Protein AF-A0A964LE52-F1 (afdb_monomer_lite)

pLDDT: mean 77.68, std 9.99, range [39.0, 89.06]

Sequence (184 aa):
MTQPHTDPIDPPALAQWLDRFLPLPMFALSIVYLAVEAGVIHRIEEGYVTLIEARVMTWCLVALWPIFAIEALVRLFLTRRQMAFWPRFWILLVVVLFPFVRIGMRAHADSGKIWLPRLGWQEVDRKLRMTMERFFSVPLILFALMVLPILGFEYFWEEQVHQYFWLKLTLDIASSLIWMAFAI

Structure (mmCIF, N/CA/C/O backbone):
data_AF-A0A964LE52-F1
#
_entry.id   AF-A0A964LE52-F1
#
loop_
_atom_site.group_PDB
_atom_site.id
_atom_site.type_symbol
_atom_site.label_atom_id
_atom_site.label_alt_id
_atom_site.label_comp_id
_atom_site.label_asym_id
_atom_site.label_entity_id
_atom_site.label_seq_id
_atom_site.pdbx_PDB_ins_code
_atom_site.Cartn_x
_atom_site.Cartn_y
_atom_site.Cartn_z
_atom_site.occupancy
_atom_site.B_iso_or_equiv
_atom_site.auth_seq_id
_atom_site.auth_comp_id
_atom_site.auth_asym_id
_atom_site.auth_atom_id
_atom_site.pdbx_PDB_model_num
ATOM 1 N N . MET A 1 1 ? -7.600 19.928 40.134 1.00 40.38 1 MET A N 1
ATOM 2 C CA . MET A 1 1 ? -8.330 19.680 38.874 1.00 40.38 1 MET A CA 1
ATOM 3 C C . MET A 1 1 ? -8.290 18.187 38.608 1.00 40.38 1 MET A C 1
ATOM 5 O O . MET A 1 1 ? -7.306 17.680 38.092 1.00 40.38 1 MET A O 1
ATOM 9 N N . THR A 1 2 ? -9.298 17.477 39.096 1.00 39.00 2 THR A N 1
ATOM 10 C CA . THR A 1 2 ? -9.483 16.037 38.905 1.00 39.00 2 THR A CA 1
ATOM 11 C C . THR A 1 2 ? -9.912 15.799 37.461 1.00 39.00 2 THR A C 1
ATOM 13 O O . THR A 1 2 ? -10.941 16.315 37.029 1.00 39.00 2 THR A O 1
ATOM 16 N N . GLN A 1 3 ? -9.095 15.082 36.685 1.00 43.81 3 GLN A N 1
ATOM 17 C CA . GLN A 1 3 ? -9.532 14.610 35.375 1.00 43.81 3 GLN A CA 1
ATOM 18 C C . GLN A 1 3 ? -10.733 13.679 35.580 1.00 43.81 3 GLN A C 1
ATOM 20 O O . GLN A 1 3 ? -10.675 12.827 36.470 1.00 43.81 3 GLN A O 1
ATOM 25 N N . PRO A 1 4 ? -11.832 13.843 34.826 1.00 45.97 4 PRO A N 1
ATOM 26 C CA . PRO A 1 4 ? -12.925 12.894 34.895 1.00 45.97 4 PRO A CA 1
ATOM 27 C C . PRO A 1 4 ? -12.387 11.549 34.406 1.00 45.97 4 PRO A C 1
ATOM 29 O O . PRO A 1 4 ? -11.966 11.428 33.257 1.00 45.97 4 PRO A O 1
ATOM 32 N N . HIS A 1 5 ? -12.376 10.559 35.299 1.00 46.38 5 HIS A N 1
ATOM 33 C CA . HIS A 1 5 ? -12.286 9.152 34.937 1.00 46.38 5 HIS A CA 1
ATOM 34 C C . HIS A 1 5 ? -13.480 8.858 34.026 1.00 46.38 5 HIS A C 1
ATOM 36 O O . HIS A 1 5 ? -14.586 8.584 34.480 1.00 46.38 5 HIS A O 1
ATOM 42 N N . THR A 1 6 ? -13.286 9.011 32.720 1.00 55.09 6 THR A N 1
ATOM 43 C CA . THR A 1 6 ? -14.147 8.364 31.745 1.00 55.09 6 THR A CA 1
ATOM 44 C C . THR A 1 6 ? -13.817 6.889 31.856 1.00 55.09 6 THR A C 1
ATOM 46 O O . THR A 1 6 ? -12.736 6.478 31.428 1.00 55.09 6 THR A O 1
ATOM 49 N N . ASP A 1 7 ? -14.701 6.119 32.485 1.00 48.69 7 ASP A N 1
ATOM 50 C CA . ASP A 1 7 ? -14.640 4.664 32.418 1.00 48.69 7 ASP A CA 1
ATOM 51 C C . ASP A 1 7 ? -14.416 4.258 30.954 1.00 48.69 7 ASP A C 1
ATOM 53 O O . ASP A 1 7 ? -15.060 4.833 30.060 1.00 48.69 7 ASP A O 1
ATOM 57 N N . PRO A 1 8 ? -13.476 3.339 30.667 1.00 55.78 8 PRO A N 1
ATOM 58 C CA . PRO A 1 8 ? -13.314 2.833 29.320 1.00 55.78 8 PRO A CA 1
ATOM 59 C C . PRO A 1 8 ? -14.649 2.201 28.935 1.00 55.78 8 PRO A C 1
ATOM 61 O O . PRO A 1 8 ? -15.052 1.186 29.492 1.00 55.78 8 PRO A O 1
ATOM 64 N N . ILE A 1 9 ? -15.378 2.850 28.026 1.00 61.31 9 ILE A N 1
ATOM 65 C CA . ILE A 1 9 ? -16.566 2.258 27.421 1.00 61.31 9 ILE A CA 1
ATOM 66 C C . ILE A 1 9 ? -16.058 1.002 26.735 1.00 61.31 9 ILE A C 1
ATOM 68 O O . ILE A 1 9 ? -15.338 1.110 25.739 1.00 61.31 9 ILE A O 1
ATOM 72 N N . ASP A 1 10 ? -16.392 -0.158 27.298 1.00 63.59 10 ASP A N 1
ATOM 73 C CA . ASP A 1 10 ? -15.975 -1.429 26.736 1.00 63.59 10 ASP A CA 1
ATOM 74 C C . ASP A 1 10 ? -16.367 -1.449 25.255 1.00 63.59 10 ASP A C 1
ATOM 76 O O . ASP A 1 10 ? -17.544 -1.251 24.913 1.00 63.59 10 ASP A O 1
ATOM 80 N N . PRO A 1 11 ? -15.391 -1.610 24.344 1.00 66.31 11 PRO A N 1
ATOM 81 C CA . PRO A 1 11 ? -15.685 -1.577 22.930 1.00 66.31 11 PRO A CA 1
ATOM 82 C C . PRO A 1 11 ? -16.639 -2.729 22.612 1.00 66.31 11 PRO A C 1
ATOM 84 O O . PRO A 1 11 ? -16.505 -3.809 23.201 1.00 66.31 11 PRO A O 1
ATOM 87 N N . PRO A 1 12 ? -17.598 -2.532 21.687 1.00 74.06 12 PRO A N 1
ATOM 88 C CA . PRO A 1 12 ? -18.587 -3.553 21.373 1.00 74.06 12 PRO A CA 1
ATOM 89 C C . PRO A 1 12 ? -17.878 -4.868 21.041 1.00 74.06 12 PRO A C 1
ATOM 91 O O . PRO A 1 12 ? -16.887 -4.862 20.312 1.00 74.06 12 PRO A O 1
ATOM 94 N N . ALA A 1 13 ? -18.388 -5.994 21.551 1.00 79.62 13 ALA A N 1
ATOM 95 C CA . ALA A 1 13 ? -17.761 -7.312 21.388 1.00 79.62 13 ALA A CA 1
ATOM 96 C C . ALA A 1 13 ? -17.424 -7.637 19.918 1.00 79.62 13 ALA A C 1
ATOM 98 O O . ALA A 1 13 ? -16.416 -8.278 19.625 1.00 79.62 13 ALA A O 1
ATOM 99 N N . LEU A 1 14 ? -18.230 -7.115 18.985 1.00 77.81 14 LEU A N 1
ATOM 100 C CA . LEU A 1 14 ? -17.990 -7.217 17.551 1.00 77.81 14 LEU A CA 1
ATOM 101 C C . LEU A 1 14 ? -16.705 -6.488 17.113 1.00 77.81 14 LEU A C 1
ATOM 103 O O . LEU A 1 14 ? -15.930 -7.073 16.372 1.00 77.81 14 LEU A O 1
ATOM 107 N N . ALA A 1 15 ? -16.408 -5.280 17.610 1.00 78.19 15 ALA A N 1
ATOM 108 C CA . ALA A 1 15 ? -15.160 -4.564 17.295 1.00 78.19 15 ALA A CA 1
ATOM 109 C C . ALA A 1 15 ? -13.918 -5.359 17.716 1.00 78.19 15 ALA A C 1
ATOM 111 O O . ALA A 1 15 ? -12.972 -5.487 16.943 1.00 78.19 15 ALA A O 1
ATOM 112 N N . GLN A 1 16 ? -13.944 -5.932 18.922 1.00 80.06 16 GLN A N 1
ATOM 113 C CA . GLN A 1 16 ? -12.831 -6.730 19.443 1.00 80.06 16 GLN A CA 1
ATOM 114 C C . GLN A 1 16 ? -12.631 -8.022 18.638 1.00 80.06 16 GLN A C 1
ATOM 116 O O . GLN A 1 16 ? -11.500 -8.424 18.365 1.00 80.06 16 GLN A O 1
ATOM 121 N N . TRP A 1 17 ? -13.727 -8.668 18.229 1.00 81.25 17 TRP A N 1
ATOM 122 C CA . TRP A 1 17 ? -13.675 -9.856 17.380 1.00 81.25 17 TRP A CA 1
ATOM 123 C C . TRP A 1 17 ? -13.111 -9.539 15.989 1.00 81.25 17 TRP A C 1
ATOM 125 O O . TRP A 1 17 ? -12.218 -10.246 15.517 1.00 81.25 17 TRP A O 1
ATOM 135 N N . LEU A 1 18 ? -13.568 -8.443 15.370 1.00 81.94 18 LEU A N 1
ATOM 136 C CA . LEU A 1 18 ? -13.051 -7.972 14.084 1.00 81.94 18 LEU A CA 1
ATOM 137 C C . LEU A 1 18 ? -11.544 -7.689 14.174 1.00 81.94 18 LEU A C 1
ATOM 139 O O . LEU A 1 18 ? -10.783 -8.196 13.356 1.00 81.94 18 LEU A O 1
ATOM 143 N N . ASP A 1 19 ? -11.088 -6.974 15.205 1.00 81.44 19 ASP A N 1
ATOM 144 C CA . ASP A 1 19 ? -9.664 -6.670 15.408 1.00 81.44 19 ASP A CA 1
ATOM 145 C C . ASP A 1 19 ? -8.803 -7.930 15.635 1.00 81.44 19 ASP A C 1
ATOM 147 O O . ASP A 1 19 ? -7.601 -7.940 15.368 1.00 81.44 19 ASP A O 1
ATOM 151 N N . ARG A 1 20 ? -9.385 -9.044 16.079 1.00 80.88 20 ARG A N 1
ATOM 152 C CA . ARG A 1 20 ? -8.639 -10.300 16.213 1.00 80.88 20 ARG A CA 1
ATOM 153 C C . ARG A 1 20 ? -8.496 -11.051 14.888 1.00 80.88 20 ARG A C 1
ATOM 155 O O . ARG A 1 20 ? -7.444 -11.639 14.649 1.00 80.88 20 ARG A O 1
ATOM 162 N N . PHE A 1 21 ? -9.537 -11.055 14.055 1.00 81.88 21 PHE A N 1
ATOM 163 C CA . PHE A 1 21 ? -9.615 -11.928 12.878 1.00 81.88 21 PHE A CA 1
ATOM 164 C C . PHE A 1 21 ? -9.330 -11.235 11.544 1.00 81.88 21 PHE A C 1
ATOM 166 O O . PHE A 1 21 ? -8.758 -11.867 10.664 1.00 81.88 21 PHE A O 1
ATOM 173 N N . LEU A 1 22 ? -9.701 -9.965 11.373 1.00 81.44 22 LEU A N 1
ATOM 174 C CA . LEU A 1 22 ? -9.587 -9.252 10.095 1.00 81.44 22 LEU A CA 1
ATOM 175 C C . LEU A 1 22 ? -8.201 -8.729 9.698 1.00 81.44 22 LEU A C 1
ATOM 177 O O . LEU A 1 22 ? -7.979 -8.634 8.491 1.00 81.44 22 LEU A O 1
ATOM 181 N N . PRO A 1 23 ? -7.257 -8.387 10.599 1.00 81.75 23 PRO A N 1
ATOM 182 C CA . PRO A 1 23 ? -6.032 -7.706 10.172 1.00 81.75 23 PRO A CA 1
ATOM 183 C C . PRO A 1 23 ? -5.189 -8.525 9.195 1.00 81.75 23 PRO A C 1
ATOM 185 O O . PRO A 1 23 ? -4.770 -8.017 8.162 1.00 81.75 23 PRO A O 1
ATOM 188 N N . LEU A 1 24 ? -4.996 -9.811 9.493 1.00 83.12 24 LEU A N 1
ATOM 189 C CA . LEU A 1 24 ? -4.207 -10.722 8.668 1.00 83.12 24 LEU A CA 1
ATOM 190 C C . LEU A 1 24 ? -4.838 -10.983 7.282 1.00 83.12 24 LEU A C 1
ATOM 192 O O . LEU A 1 24 ? -4.137 -10.792 6.287 1.00 83.12 24 LEU A O 1
ATOM 196 N N . PRO A 1 25 ? -6.121 -11.392 7.162 1.00 86.19 25 PRO A N 1
ATOM 197 C CA . PRO A 1 25 ? -6.732 -11.615 5.855 1.00 86.19 25 PRO A CA 1
ATOM 198 C C . PRO A 1 25 ? -6.855 -10.318 5.060 1.00 86.19 25 PRO A C 1
ATOM 200 O O . PRO A 1 25 ? -6.592 -10.337 3.865 1.00 86.19 25 PRO A O 1
ATOM 203 N N . MET A 1 26 ? -7.177 -9.185 5.693 1.00 83.75 26 MET A N 1
ATOM 204 C CA . MET A 1 26 ? -7.237 -7.901 4.987 1.00 83.75 26 MET A CA 1
ATOM 205 C C . MET A 1 26 ? -5.862 -7.468 4.485 1.00 83.75 26 MET A C 1
ATOM 207 O O . MET A 1 26 ? -5.756 -6.997 3.360 1.00 83.75 26 MET A O 1
ATOM 211 N N . PHE A 1 27 ? -4.802 -7.687 5.264 1.00 84.38 27 PHE A N 1
ATOM 212 C CA . PHE A 1 27 ? -3.435 -7.445 4.813 1.00 84.38 27 PHE A CA 1
ATOM 213 C C . PHE A 1 27 ? -3.064 -8.322 3.610 1.00 84.38 27 PHE A C 1
ATOM 215 O O . PHE A 1 27 ? -2.558 -7.813 2.612 1.00 84.38 27 PHE A O 1
ATOM 222 N N . ALA A 1 28 ? -3.365 -9.623 3.670 1.00 86.75 28 ALA A N 1
ATOM 223 C CA . ALA A 1 28 ? -3.128 -10.536 2.555 1.00 86.75 28 ALA A CA 1
ATOM 224 C C . ALA A 1 28 ? -3.930 -10.129 1.307 1.00 86.75 28 ALA A C 1
ATOM 226 O O . ALA A 1 28 ? -3.377 -10.096 0.212 1.00 86.75 28 ALA A O 1
ATOM 227 N N . LEU A 1 29 ? -5.201 -9.749 1.472 1.00 87.94 29 LEU A N 1
ATOM 228 C CA . LEU A 1 29 ? -6.040 -9.238 0.387 1.00 87.94 29 LEU A CA 1
ATOM 229 C C . LEU A 1 29 ? -5.476 -7.945 -0.206 1.00 87.94 29 LEU A C 1
ATOM 231 O O . LEU A 1 29 ? -5.471 -7.805 -1.424 1.00 87.94 29 LEU A O 1
ATOM 235 N N . SER A 1 30 ? -4.966 -7.022 0.614 1.00 86.31 30 SER A N 1
ATOM 236 C CA . SER A 1 30 ? -4.313 -5.800 0.130 1.00 86.31 30 SER A CA 1
ATOM 237 C C . SER A 1 30 ? -3.036 -6.101 -0.661 1.00 86.31 30 SER A C 1
ATOM 239 O O . SER A 1 30 ? -2.811 -5.461 -1.682 1.00 86.31 30 SER A O 1
ATOM 241 N N . ILE A 1 31 ? -2.231 -7.089 -0.247 1.00 86.31 31 ILE A N 1
ATOM 242 C CA . ILE A 1 31 ? -1.055 -7.543 -1.015 1.00 86.31 31 ILE A CA 1
ATOM 243 C C . ILE A 1 31 ? -1.474 -8.173 -2.342 1.00 86.31 31 ILE A C 1
ATOM 245 O O . ILE A 1 31 ? -0.884 -7.874 -3.374 1.00 86.31 31 ILE A O 1
ATOM 249 N N . VAL A 1 32 ? -2.493 -9.034 -2.333 1.00 88.56 32 VAL A N 1
ATOM 250 C CA . VAL A 1 32 ? -3.011 -9.654 -3.560 1.00 88.56 32 VAL A CA 1
ATOM 251 C C . VAL A 1 32 ? -3.542 -8.582 -4.508 1.00 88.56 32 VAL A C 1
ATOM 253 O O . VAL A 1 32 ? -3.230 -8.611 -5.693 1.00 88.56 32 VAL A O 1
ATOM 256 N N . TYR A 1 33 ? -4.285 -7.606 -3.988 1.00 87.06 33 TYR A N 1
ATOM 257 C CA . TYR A 1 33 ? -4.785 -6.474 -4.761 1.00 87.06 33 TYR A CA 1
ATOM 258 C C . TYR A 1 33 ? -3.624 -5.644 -5.353 1.00 87.06 33 TYR A C 1
ATOM 260 O O . TYR A 1 33 ? -3.643 -5.375 -6.550 1.00 87.06 33 TYR A O 1
ATOM 268 N N . LEU A 1 34 ? -2.561 -5.357 -4.577 1.00 87.31 34 LEU A N 1
ATOM 269 C CA . LEU A 1 34 ? -1.331 -4.697 -5.067 1.00 87.31 34 LEU A CA 1
ATOM 270 C C . LEU A 1 34 ? -0.672 -5.486 -6.195 1.00 87.31 34 LEU A C 1
ATOM 272 O O . LEU A 1 34 ? -0.306 -4.915 -7.214 1.00 87.31 34 LEU A O 1
ATOM 276 N N . ALA A 1 35 ? -0.506 -6.794 -6.007 1.00 87.25 35 ALA A N 1
ATOM 277 C CA . ALA A 1 35 ? 0.170 -7.654 -6.967 1.00 87.25 35 ALA A CA 1
ATOM 278 C C . ALA A 1 35 ? -0.607 -7.754 -8.286 1.00 87.25 35 ALA A C 1
ATOM 280 O O . ALA A 1 35 ? -0.007 -7.729 -9.358 1.00 87.25 35 ALA A O 1
ATOM 281 N N . VAL A 1 36 ? -1.940 -7.835 -8.214 1.00 86.56 36 VAL A N 1
ATOM 282 C CA . VAL A 1 36 ? -2.797 -7.831 -9.405 1.00 86.56 36 VAL A CA 1
ATOM 283 C C . VAL A 1 36 ? -2.734 -6.473 -10.102 1.00 86.56 36 VAL A C 1
ATOM 285 O O . VAL A 1 36 ? -2.568 -6.442 -11.316 1.00 86.56 36 VAL A O 1
ATOM 288 N N . GLU A 1 37 ? -2.811 -5.363 -9.365 1.00 86.56 37 GLU A N 1
ATOM 289 C CA . GLU A 1 37 ? -2.730 -4.018 -9.950 1.00 86.56 37 GLU A CA 1
ATOM 290 C C . GLU A 1 37 ? -1.365 -3.765 -10.610 1.00 86.56 37 GLU A C 1
ATOM 292 O O . GLU A 1 37 ? -1.308 -3.350 -11.767 1.00 86.56 37 GLU A O 1
ATOM 297 N N . ALA A 1 38 ? -0.266 -4.118 -9.939 1.00 86.06 38 ALA A N 1
ATOM 298 C CA . ALA A 1 38 ? 1.081 -4.045 -10.502 1.00 86.06 38 ALA A CA 1
ATOM 299 C C . ALA A 1 38 ? 1.233 -4.932 -11.749 1.00 86.06 38 ALA A C 1
ATOM 301 O O . ALA A 1 38 ? 1.797 -4.501 -12.752 1.00 86.06 38 ALA A O 1
ATOM 302 N N . GLY A 1 39 ? 0.683 -6.151 -11.714 1.00 85.00 39 GLY A N 1
ATOM 303 C CA . GLY A 1 39 ? 0.673 -7.058 -12.859 1.00 85.00 39 GLY A CA 1
ATOM 304 C C . GLY A 1 39 ? -0.091 -6.491 -14.055 1.00 85.00 39 GLY A C 1
ATOM 305 O O . GLY A 1 39 ? 0.373 -6.619 -15.184 1.00 85.00 39 GLY A O 1
ATOM 306 N N . VAL A 1 40 ? -1.222 -5.818 -13.818 1.00 85.12 40 VAL A N 1
ATOM 307 C CA . VAL A 1 40 ? -1.983 -5.120 -14.865 1.00 85.12 40 VAL A CA 1
ATOM 308 C C . VAL A 1 40 ? -1.160 -3.985 -15.467 1.00 85.12 40 VAL A C 1
ATOM 310 O O . VAL A 1 40 ? -1.053 -3.916 -16.688 1.00 85.12 40 VAL A O 1
ATOM 313 N N . ILE A 1 41 ? -0.557 -3.127 -14.636 1.00 84.62 41 ILE A N 1
ATOM 314 C CA . ILE A 1 41 ? 0.253 -1.987 -15.100 1.00 84.62 41 ILE A CA 1
ATOM 315 C C . ILE A 1 41 ? 1.415 -2.475 -15.970 1.00 84.62 41 ILE A C 1
ATOM 317 O O . ILE A 1 41 ? 1.570 -2.018 -17.100 1.00 84.62 41 ILE A O 1
ATOM 321 N N . HIS A 1 42 ? 2.173 -3.455 -15.479 1.00 83.69 42 HIS A N 1
ATOM 322 C CA . HIS A 1 42 ? 3.319 -4.007 -16.196 1.00 83.69 42 HIS A CA 1
ATOM 323 C C . HIS A 1 42 ? 2.917 -4.651 -17.532 1.00 83.69 42 HIS A C 1
ATOM 325 O O . HIS A 1 42 ? 3.555 -4.439 -18.558 1.00 83.69 42 HIS A O 1
ATOM 331 N N . ARG A 1 43 ? 1.803 -5.393 -17.553 1.00 81.62 43 ARG A N 1
ATOM 332 C CA . ARG A 1 43 ? 1.302 -6.042 -18.774 1.00 81.62 43 ARG A CA 1
ATOM 333 C C . ARG A 1 43 ? 0.774 -5.045 -19.805 1.00 81.62 43 ARG A C 1
ATOM 335 O O . ARG A 1 43 ? 0.918 -5.291 -21.000 1.00 81.62 43 ARG A O 1
ATOM 342 N N . ILE A 1 44 ? 0.168 -3.938 -19.369 1.00 81.31 44 ILE A N 1
ATOM 343 C CA . ILE A 1 44 ? -0.253 -2.851 -20.266 1.00 81.31 44 ILE A CA 1
ATOM 344 C C . ILE A 1 44 ? 0.966 -2.239 -20.968 1.00 81.31 44 ILE A C 1
ATOM 346 O O . ILE A 1 44 ? 0.888 -1.950 -22.160 1.00 81.31 44 ILE A O 1
ATOM 350 N N . GLU A 1 45 ? 2.082 -2.082 -20.254 1.00 79.69 45 GLU A N 1
ATOM 351 C CA . GLU A 1 45 ? 3.328 -1.527 -20.792 1.00 79.69 45 GLU A CA 1
ATOM 352 C C . GLU A 1 45 ? 3.983 -2.448 -21.835 1.00 79.69 45 GLU A C 1
ATOM 354 O O . GLU A 1 45 ? 4.436 -1.977 -22.876 1.00 79.69 45 GLU A O 1
ATOM 359 N N . GLU A 1 46 ? 3.953 -3.768 -21.623 1.00 78.44 46 GLU A N 1
ATOM 360 C CA . GLU A 1 46 ? 4.493 -4.747 -22.579 1.00 78.44 46 GLU A CA 1
ATOM 361 C C . GLU A 1 46 ? 3.629 -4.924 -23.846 1.00 78.44 46 GLU A C 1
ATOM 363 O O . GLU A 1 46 ? 4.084 -5.513 -24.826 1.00 78.44 46 GLU A O 1
ATOM 368 N N . GLY A 1 47 ? 2.386 -4.429 -23.868 1.00 72.81 47 GLY A N 1
ATOM 369 C CA . GLY A 1 47 ? 1.524 -4.385 -25.061 1.00 72.81 47 GLY A CA 1
ATOM 370 C C . GLY A 1 47 ? 0.961 -5.731 -25.553 1.00 72.81 47 GLY A C 1
ATOM 371 O O . GLY A 1 47 ? 0.059 -5.745 -26.393 1.00 72.81 47 GLY A O 1
ATOM 372 N N . TYR A 1 48 ? 1.419 -6.865 -25.014 1.00 67.00 48 TYR A N 1
ATOM 373 C CA . TYR A 1 48 ? 0.940 -8.213 -25.349 1.00 67.00 48 TYR A CA 1
ATOM 374 C C . TYR A 1 48 ? 0.008 -8.761 -24.264 1.00 67.00 48 TYR A C 1
ATOM 376 O O . TYR A 1 48 ? 0.350 -9.692 -23.536 1.00 67.00 48 TYR A O 1
ATOM 384 N N . VAL A 1 49 ? -1.194 -8.191 -24.148 1.00 73.00 49 VAL A N 1
ATOM 385 C CA . VAL A 1 49 ? -2.204 -8.688 -23.201 1.00 73.00 49 VAL A CA 1
ATOM 386 C C . VAL A 1 49 ? -3.282 -9.455 -23.946 1.00 73.00 49 VAL A C 1
ATOM 388 O O . VAL A 1 49 ? -3.972 -8.913 -24.812 1.00 73.00 49 VAL A O 1
ATOM 391 N N . THR A 1 50 ? -3.471 -10.726 -23.595 1.00 81.31 50 THR A N 1
ATOM 392 C CA . THR A 1 50 ? -4.618 -11.470 -24.115 1.00 81.31 50 THR A CA 1
ATOM 393 C C . THR A 1 50 ? -5.915 -10.927 -23.504 1.00 81.31 50 THR A C 1
ATOM 395 O O . THR A 1 50 ? -5.987 -10.606 -22.317 1.00 81.31 50 THR A O 1
ATOM 398 N N . LEU A 1 51 ? -6.991 -10.863 -24.297 1.00 79.56 51 LEU A N 1
ATOM 399 C CA . LEU A 1 51 ? -8.322 -10.432 -23.831 1.00 79.56 51 LEU A CA 1
ATOM 400 C C . LEU A 1 51 ? -8.806 -11.207 -22.591 1.00 79.56 51 LEU A C 1
ATOM 402 O O . LEU A 1 51 ? -9.561 -10.676 -21.778 1.00 79.56 51 LEU A O 1
ATOM 406 N N . ILE A 1 52 ? -8.375 -12.464 -22.452 1.00 83.44 52 ILE A N 1
ATOM 407 C CA . ILE A 1 52 ? -8.726 -13.337 -21.331 1.00 83.44 52 ILE A CA 1
ATOM 408 C C . ILE A 1 52 ? -7.963 -12.921 -20.068 1.00 83.44 52 ILE A C 1
ATOM 410 O O . ILE A 1 52 ? -8.602 -12.737 -19.035 1.00 83.44 52 ILE A O 1
ATOM 414 N N . GLU A 1 53 ? -6.643 -12.715 -20.141 1.00 82.56 53 GLU A N 1
ATOM 415 C CA . GLU A 1 53 ? -5.837 -12.244 -19.002 1.00 82.56 53 GLU A CA 1
ATOM 416 C C . GLU A 1 53 ? -6.347 -10.895 -18.479 1.00 82.56 53 GLU A C 1
ATOM 418 O O . GLU A 1 53 ? -6.624 -10.769 -17.286 1.00 82.56 53 GLU A O 1
ATOM 423 N N . ALA A 1 54 ? -6.576 -9.922 -19.372 1.00 82.12 54 ALA A N 1
ATOM 424 C CA . ALA A 1 54 ? -7.100 -8.606 -19.000 1.00 82.12 54 ALA A CA 1
ATOM 425 C C . ALA A 1 54 ? -8.457 -8.706 -18.290 1.00 82.12 54 ALA A C 1
ATOM 427 O O . ALA A 1 54 ? -8.704 -8.044 -17.279 1.00 82.12 54 ALA A O 1
ATOM 428 N N . ARG A 1 55 ? -9.349 -9.565 -18.801 1.00 86.31 55 ARG A N 1
ATOM 429 C CA . ARG A 1 55 ? -10.673 -9.787 -18.217 1.00 86.31 55 ARG A CA 1
ATOM 430 C C . ARG A 1 55 ? -10.565 -10.449 -16.843 1.00 86.31 55 ARG A C 1
ATOM 432 O O . ARG A 1 55 ? -11.236 -9.990 -15.926 1.00 86.31 55 ARG A O 1
ATOM 439 N N . VAL A 1 56 ? -9.720 -11.467 -16.674 1.00 87.56 56 VAL A N 1
ATOM 440 C CA . VAL A 1 56 ? -9.502 -12.132 -15.375 1.00 87.56 56 VAL A CA 1
ATOM 441 C C . VAL A 1 56 ? -8.958 -11.148 -14.340 1.00 87.56 56 VAL A C 1
ATOM 443 O O . VAL A 1 56 ? -9.533 -11.038 -13.261 1.00 87.56 56 VAL A O 1
ATOM 446 N N . MET A 1 57 ? -7.914 -10.385 -14.674 1.00 84.81 57 MET A N 1
ATOM 447 C CA . MET A 1 57 ? -7.321 -9.406 -13.755 1.00 84.81 57 MET A CA 1
ATOM 448 C C . MET A 1 57 ? -8.324 -8.317 -13.359 1.00 84.81 57 MET A C 1
ATOM 450 O O . MET A 1 57 ? -8.462 -7.994 -12.179 1.00 84.81 57 MET A O 1
ATOM 454 N N . THR A 1 58 ? -9.088 -7.810 -14.330 1.00 85.69 58 THR A N 1
ATOM 455 C CA . THR A 1 58 ? -10.123 -6.799 -14.082 1.00 85.69 58 THR A CA 1
ATOM 456 C C . THR A 1 58 ? -11.227 -7.349 -13.180 1.00 85.69 58 THR A C 1
ATOM 458 O O . THR A 1 58 ? -11.619 -6.690 -12.220 1.00 85.69 58 THR A O 1
ATOM 461 N N . TRP A 1 59 ? -11.706 -8.573 -13.425 1.00 89.06 59 TRP A N 1
ATOM 462 C CA . TRP A 1 59 ? -12.699 -9.209 -12.556 1.00 89.06 59 TRP A CA 1
ATOM 463 C C . TRP A 1 59 ? -12.162 -9.477 -11.153 1.00 89.06 59 TRP A C 1
ATOM 465 O O . TRP A 1 59 ? -12.908 -9.290 -10.197 1.00 89.06 59 TRP A O 1
ATOM 475 N N . CYS A 1 60 ? -10.891 -9.855 -11.002 1.00 87.69 60 CYS A N 1
ATOM 476 C CA . CYS A 1 60 ? -10.261 -9.983 -9.689 1.00 87.69 60 CYS A CA 1
ATOM 477 C C . CYS A 1 60 ? -10.271 -8.651 -8.928 1.00 87.69 60 CYS A C 1
ATOM 479 O O . CYS A 1 60 ? -10.689 -8.624 -7.771 1.00 87.69 60 CYS A O 1
ATOM 481 N N . LEU A 1 61 ? -9.884 -7.544 -9.570 1.00 85.50 61 LEU A N 1
ATOM 482 C CA . LEU A 1 61 ? -9.906 -6.212 -8.953 1.00 85.50 61 LEU A CA 1
ATOM 483 C C . LEU A 1 61 ? -11.333 -5.793 -8.570 1.00 85.50 61 LEU A C 1
ATOM 485 O O . LEU A 1 61 ? -11.582 -5.405 -7.429 1.00 85.50 61 LEU A O 1
ATOM 489 N N . VAL A 1 62 ? -12.289 -5.949 -9.492 1.00 88.38 62 VAL A N 1
ATOM 490 C CA . VAL A 1 62 ? -13.704 -5.609 -9.266 1.00 88.38 62 VAL A CA 1
ATOM 491 C C . VAL A 1 62 ? -14.330 -6.479 -8.174 1.00 88.38 62 VAL A C 1
ATOM 493 O O . VAL A 1 62 ? -15.137 -5.976 -7.399 1.00 88.38 62 VAL A O 1
ATOM 496 N N . ALA A 1 63 ? -13.962 -7.759 -8.071 1.00 88.62 63 ALA A N 1
ATOM 497 C CA . ALA A 1 63 ? -14.469 -8.665 -7.039 1.00 88.62 63 ALA A CA 1
ATOM 498 C C . ALA A 1 63 ? -13.870 -8.386 -5.651 1.00 88.62 63 ALA A C 1
ATOM 500 O O . ALA A 1 63 ? -14.556 -8.555 -4.643 1.00 88.62 63 ALA A O 1
ATOM 501 N N . LEU A 1 64 ? -12.613 -7.938 -5.582 1.00 85.94 64 LEU A N 1
ATOM 502 C CA . LEU A 1 64 ? -11.963 -7.535 -4.331 1.00 85.94 64 LEU A CA 1
ATOM 503 C C . LEU A 1 64 ? -12.501 -6.197 -3.807 1.00 85.94 64 LEU A C 1
ATOM 505 O O . LEU A 1 64 ? -12.602 -5.995 -2.598 1.00 85.94 64 LEU A O 1
ATOM 509 N N . TRP A 1 65 ? -12.898 -5.298 -4.705 1.00 87.69 65 TRP A N 1
ATOM 510 C CA . TRP A 1 65 ? -13.392 -3.967 -4.363 1.00 87.69 65 TRP A CA 1
ATOM 511 C C . TRP A 1 65 ? -14.559 -3.927 -3.348 1.00 87.69 65 TRP A C 1
ATOM 513 O O . TRP A 1 65 ? -14.438 -3.215 -2.344 1.00 87.69 65 TRP A O 1
ATOM 523 N N . PRO A 1 66 ? -15.660 -4.701 -3.494 1.00 88.62 66 PRO A N 1
ATOM 524 C CA . PRO A 1 66 ? -16.749 -4.699 -2.518 1.00 88.62 66 PRO A CA 1
ATOM 525 C C . PRO A 1 66 ? -16.314 -5.201 -1.139 1.00 88.62 66 PRO A C 1
ATOM 527 O O . PRO A 1 66 ? -16.886 -4.770 -0.142 1.00 88.62 66 PRO A O 1
ATOM 530 N N . ILE A 1 67 ? -15.291 -6.058 -1.047 1.00 87.75 67 ILE A N 1
ATOM 531 C CA . ILE A 1 67 ? -14.779 -6.554 0.238 1.00 87.75 67 ILE A CA 1
ATOM 532 C C . ILE A 1 67 ? -14.207 -5.387 1.055 1.00 87.75 67 ILE A C 1
ATOM 534 O O . ILE A 1 67 ? -14.557 -5.214 2.224 1.00 87.75 67 ILE A O 1
ATOM 538 N N . PHE A 1 68 ? -13.398 -4.532 0.422 1.00 86.25 68 PHE A N 1
ATOM 539 C CA . PHE A 1 68 ? -12.857 -3.331 1.063 1.00 86.25 68 PHE A CA 1
ATOM 540 C C . PHE A 1 68 ? -13.938 -2.284 1.356 1.00 86.25 68 PHE A C 1
ATOM 542 O O . PHE A 1 68 ? -13.898 -1.638 2.405 1.00 86.25 68 PHE A O 1
ATOM 549 N N . ALA A 1 69 ? -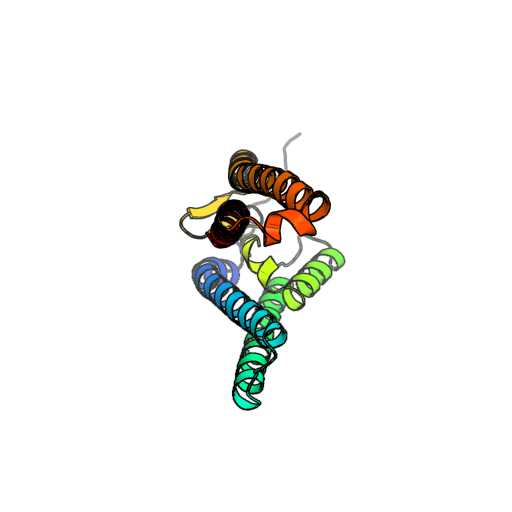14.932 -2.142 0.473 1.00 86.81 69 ALA A N 1
ATOM 550 C CA . ALA A 1 69 ? -16.044 -1.217 0.678 1.00 86.81 69 ALA A CA 1
ATOM 551 C C . ALA A 1 69 ? -16.931 -1.616 1.870 1.00 86.81 69 ALA A C 1
ATOM 553 O O . ALA A 1 69 ? -17.280 -0.762 2.688 1.00 86.81 69 ALA A O 1
ATOM 554 N N . ILE A 1 70 ? -17.257 -2.906 2.007 1.00 87.56 70 ILE A N 1
ATOM 555 C CA . ILE A 1 70 ? -18.032 -3.432 3.139 1.00 87.56 70 ILE A CA 1
ATOM 556 C C . ILE A 1 70 ? -17.269 -3.208 4.444 1.00 87.56 70 ILE A C 1
ATOM 558 O O . ILE A 1 70 ? -17.846 -2.693 5.397 1.00 87.56 70 ILE A O 1
ATOM 562 N N . GLU A 1 71 ? -15.973 -3.518 4.486 1.00 84.62 71 GLU A N 1
ATOM 563 C CA . GLU A 1 71 ? -15.133 -3.286 5.666 1.00 84.62 71 GLU A CA 1
ATOM 564 C C . GLU A 1 71 ? -15.096 -1.799 6.060 1.00 84.62 71 GLU A C 1
ATOM 566 O O . GLU A 1 71 ? -15.274 -1.444 7.228 1.00 84.62 71 GLU A O 1
ATOM 571 N N . ALA A 1 72 ? -14.920 -0.900 5.087 1.00 82.69 72 ALA A N 1
ATOM 572 C CA . ALA A 1 72 ? -14.930 0.539 5.333 1.00 82.69 72 ALA A CA 1
ATOM 573 C C . ALA A 1 72 ? -16.291 1.021 5.871 1.00 82.69 72 ALA A C 1
ATOM 575 O O . ALA A 1 72 ? -16.349 1.875 6.762 1.00 82.69 72 ALA A O 1
ATOM 576 N N . LEU A 1 73 ? -17.386 0.439 5.379 1.00 85.06 73 LEU A N 1
ATOM 577 C CA . LEU A 1 73 ? -18.738 0.730 5.837 1.00 85.06 73 LEU A CA 1
ATOM 578 C C . LEU A 1 73 ? -18.985 0.207 7.263 1.00 85.06 73 LEU A C 1
ATOM 580 O O . LEU A 1 73 ? -19.487 0.944 8.112 1.00 85.06 73 LEU A O 1
ATOM 584 N N . VAL A 1 74 ? -18.570 -1.028 7.560 1.00 82.62 74 VAL A N 1
ATOM 585 C CA . VAL A 1 74 ? -18.585 -1.620 8.909 1.00 82.62 74 VAL A CA 1
ATOM 586 C C . VAL A 1 74 ? -17.829 -0.711 9.879 1.00 82.62 74 VAL A C 1
ATOM 588 O O . VAL A 1 74 ? -18.339 -0.373 10.949 1.00 82.62 74 VAL A O 1
ATOM 591 N N . ARG A 1 75 ? -16.668 -0.197 9.469 1.00 78.06 75 ARG A N 1
ATOM 592 C CA . ARG A 1 75 ? -15.864 0.745 10.256 1.00 78.06 75 ARG A CA 1
ATOM 593 C C . ARG A 1 75 ? -16.589 2.064 10.529 1.00 78.06 75 ARG A C 1
ATOM 595 O O . ARG A 1 75 ? -16.502 2.581 11.647 1.00 78.06 75 ARG A O 1
ATOM 602 N N . LEU A 1 76 ? -17.339 2.589 9.556 1.00 77.81 76 LEU A N 1
ATOM 603 C CA . LEU A 1 76 ? -18.180 3.777 9.733 1.00 77.81 76 LEU A CA 1
ATOM 604 C C . LEU A 1 76 ? -19.304 3.533 10.754 1.00 77.81 76 LEU A C 1
ATOM 606 O O . LEU A 1 76 ? -19.573 4.405 11.583 1.00 77.81 76 LEU A O 1
ATOM 610 N N . PHE A 1 77 ? -19.928 2.352 10.724 1.00 78.62 77 PHE A N 1
ATOM 611 C CA . PHE A 1 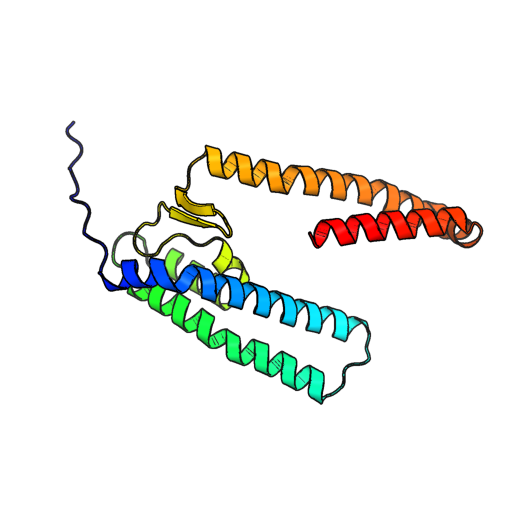77 ? -21.014 1.992 11.639 1.00 78.62 77 PHE A CA 1
ATOM 612 C C . PHE A 1 77 ? -20.535 1.710 13.068 1.00 78.62 77 PHE A C 1
ATOM 614 O O . PHE A 1 77 ? -21.185 2.142 14.025 1.00 78.62 77 PHE A O 1
ATOM 621 N N . LEU A 1 78 ? -19.403 1.018 13.228 1.00 72.81 78 LEU A N 1
ATOM 622 C CA . LEU A 1 78 ? -18.879 0.628 14.540 1.00 72.81 78 LEU A CA 1
ATOM 623 C C . LEU A 1 78 ? -18.169 1.755 15.283 1.00 72.81 78 LEU A C 1
ATOM 625 O O . LEU A 1 78 ? -18.195 1.781 16.513 1.00 72.81 78 LEU A O 1
ATOM 629 N N . THR A 1 79 ? -17.568 2.706 14.566 1.00 66.12 79 THR A N 1
ATOM 630 C CA . THR A 1 79 ? -16.891 3.855 15.181 1.00 66.12 79 THR A CA 1
ATOM 631 C C . THR A 1 79 ? -17.933 4.870 15.663 1.00 66.12 79 THR A C 1
ATOM 633 O O . THR A 1 79 ? -18.082 5.970 15.125 1.00 66.12 79 THR A O 1
ATOM 636 N N . ARG A 1 80 ? -18.730 4.512 16.674 1.00 59.53 80 ARG A N 1
ATOM 637 C CA . ARG A 1 80 ? -19.788 5.379 17.200 1.00 59.53 80 ARG A CA 1
ATOM 638 C C . ARG A 1 80 ? -19.204 6.381 18.209 1.00 59.53 80 ARG A C 1
ATOM 640 O O . ARG A 1 80 ? -18.517 6.022 19.151 1.00 59.53 80 ARG A O 1
ATOM 647 N N . ARG A 1 81 ? -19.547 7.659 17.996 1.00 53.16 81 ARG A N 1
ATOM 648 C CA . ARG A 1 81 ? -19.500 8.814 18.928 1.00 53.16 81 ARG A CA 1
ATOM 649 C C . ARG A 1 81 ? -18.242 9.664 19.194 1.00 53.16 81 ARG A C 1
ATOM 651 O O . ARG A 1 81 ? -18.466 10.792 19.608 1.00 53.16 81 ARG A O 1
ATOM 658 N N . GLN A 1 82 ? -16.995 9.276 18.911 1.00 53.59 82 GLN A N 1
ATOM 659 C CA . GLN A 1 82 ? -15.850 10.148 19.294 1.00 53.59 82 GLN A CA 1
ATOM 660 C C . GLN A 1 82 ? -15.320 11.15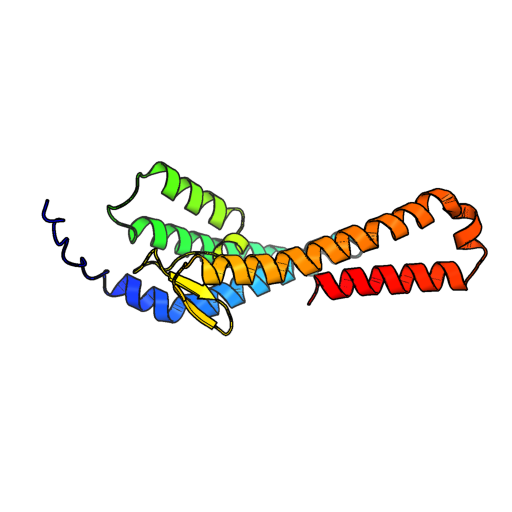9 18.244 1.00 53.59 82 GLN A C 1
ATOM 662 O O . GLN A 1 82 ? -14.525 12.021 18.596 1.00 53.59 82 GLN A O 1
ATOM 667 N N . MET A 1 83 ? -15.743 11.117 16.972 1.00 58.03 83 MET A N 1
ATOM 668 C CA . MET A 1 83 ? -15.259 12.037 15.916 1.00 58.03 83 MET A CA 1
ATOM 669 C C . MET A 1 83 ? -16.410 12.554 15.043 1.00 58.03 83 MET A C 1
ATOM 671 O O . MET A 1 83 ? -17.421 11.869 14.883 1.00 58.03 83 MET A O 1
ATOM 675 N N . ALA A 1 84 ? -16.247 13.742 14.452 1.00 72.50 84 ALA A N 1
ATOM 676 C CA . ALA A 1 84 ? -17.203 14.313 13.503 1.00 72.50 84 ALA A CA 1
ATOM 677 C C . ALA A 1 84 ? -17.422 13.396 12.280 1.00 72.50 84 ALA A C 1
ATOM 679 O O . ALA A 1 84 ? -16.555 12.604 11.911 1.00 72.50 84 ALA A O 1
ATOM 680 N N . PHE A 1 85 ? -18.585 13.505 11.634 1.00 76.50 85 PHE A N 1
ATOM 681 C CA . PHE A 1 85 ? -18.956 12.668 10.484 1.00 76.50 85 PHE A CA 1
ATO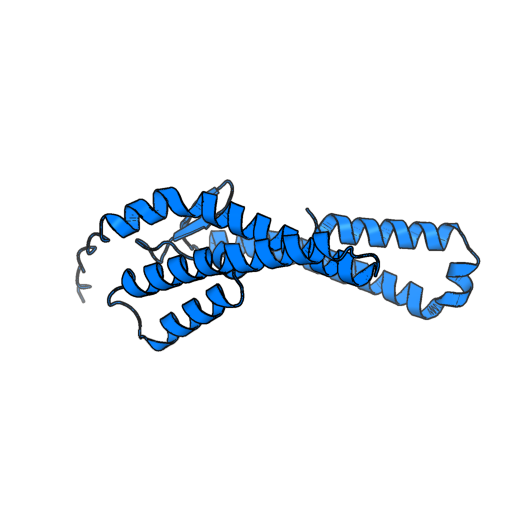M 682 C C . PHE A 1 85 ? -18.020 12.850 9.273 1.00 76.50 85 PHE A C 1
ATOM 684 O O . PHE A 1 85 ? -17.600 11.872 8.662 1.00 76.50 85 PHE A O 1
ATOM 691 N N . TRP A 1 86 ? -17.637 14.092 8.970 1.00 80.56 86 TRP A N 1
ATOM 692 C CA . TRP A 1 86 ? -16.811 14.450 7.810 1.00 80.56 86 TRP A CA 1
ATOM 693 C C . TRP A 1 86 ? -15.464 13.709 7.704 1.00 80.56 86 TRP A C 1
ATOM 695 O O . TRP A 1 86 ? -15.216 13.090 6.669 1.00 80.56 86 TRP A O 1
ATOM 705 N N . PRO A 1 87 ? -14.589 13.706 8.731 1.00 78.25 87 PRO A N 1
ATOM 706 C CA . PRO A 1 87 ? -13.318 12.983 8.648 1.00 78.25 87 PRO A CA 1
ATOM 707 C C . PRO A 1 87 ? -13.508 11.468 8.494 1.00 78.25 87 PRO A C 1
ATOM 709 O O . PRO A 1 87 ? -12.684 10.804 7.873 1.00 78.25 87 PRO A O 1
ATOM 712 N N . ARG A 1 88 ? -14.612 10.904 9.000 1.00 74.12 88 ARG A N 1
ATOM 713 C CA . ARG A 1 88 ? -14.917 9.473 8.840 1.00 74.12 88 ARG A CA 1
ATOM 714 C C . ARG A 1 88 ? -15.296 9.132 7.408 1.00 74.12 88 ARG A C 1
ATOM 716 O O . ARG A 1 88 ? -14.833 8.123 6.885 1.00 74.12 88 ARG A O 1
ATOM 723 N N . PHE A 1 89 ? -16.110 9.980 6.786 1.00 82.88 89 PHE A N 1
ATOM 724 C CA . PHE A 1 89 ? -16.484 9.824 5.388 1.00 82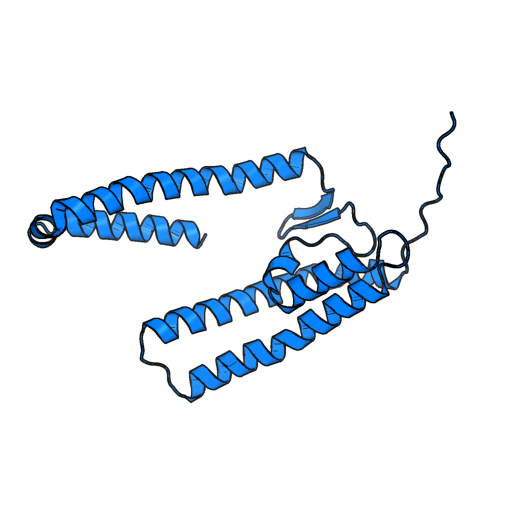.88 89 PHE A CA 1
ATOM 725 C C . PHE A 1 89 ? -15.265 9.942 4.465 1.00 82.88 89 PHE A C 1
ATOM 727 O O . PHE A 1 89 ? -15.106 9.117 3.574 1.00 82.88 89 PHE A O 1
ATOM 734 N N . TRP A 1 90 ? -14.352 10.885 4.733 1.00 83.50 90 TRP A N 1
ATOM 735 C CA . TRP A 1 90 ? -13.084 10.982 4.000 1.00 83.50 90 TRP A CA 1
ATOM 736 C C . TRP A 1 90 ? -12.237 9.719 4.116 1.00 83.50 90 TRP A C 1
ATOM 738 O O . TRP A 1 90 ? -11.737 9.234 3.109 1.00 83.50 90 TRP A O 1
ATOM 748 N N . ILE A 1 91 ? -12.091 9.160 5.320 1.00 80.00 91 ILE A N 1
ATOM 749 C CA . ILE A 1 91 ? -11.340 7.912 5.507 1.00 80.00 91 ILE A CA 1
ATOM 750 C C . ILE A 1 91 ? -11.996 6.765 4.729 1.00 80.00 91 ILE A C 1
ATOM 752 O O . ILE A 1 91 ? -11.288 5.986 4.098 1.00 80.00 91 ILE A O 1
ATOM 756 N N . LEU A 1 92 ? -13.329 6.670 4.739 1.00 83.38 92 LEU A N 1
ATOM 757 C CA . LEU A 1 92 ? -14.055 5.678 3.945 1.00 83.38 92 LEU A CA 1
ATOM 758 C C . LEU A 1 92 ? -13.782 5.862 2.451 1.00 83.38 92 LEU A C 1
ATOM 760 O O . LEU A 1 92 ? -13.420 4.900 1.783 1.00 83.38 92 LEU A O 1
ATOM 764 N N . LEU A 1 93 ? -13.900 7.091 1.945 1.00 85.81 93 LEU A N 1
ATOM 765 C CA . LEU A 1 93 ? -13.644 7.411 0.543 1.00 85.81 93 LEU A CA 1
ATOM 766 C C . LEU A 1 93 ? -12.212 7.036 0.140 1.00 85.81 93 LEU A C 1
ATOM 768 O O . LEU A 1 93 ? -12.011 6.406 -0.893 1.00 85.81 93 LEU A O 1
ATOM 772 N N . VAL A 1 94 ? -11.230 7.365 0.983 1.00 85.12 94 VAL A N 1
ATOM 773 C CA . VAL A 1 94 ? -9.820 7.037 0.749 1.00 85.12 94 VAL A CA 1
ATOM 774 C C . VAL A 1 94 ? -9.589 5.528 0.747 1.00 85.12 94 VAL A C 1
ATOM 776 O O . VAL A 1 94 ? -8.863 5.056 -0.112 1.00 85.12 94 VAL A O 1
ATOM 779 N N . VAL A 1 95 ? -10.204 4.756 1.647 1.00 83.00 95 VAL A N 1
ATOM 780 C CA . VAL A 1 95 ? -10.041 3.287 1.670 1.00 83.00 95 VAL A CA 1
ATOM 781 C C . VAL A 1 95 ? -10.720 2.618 0.475 1.00 83.00 95 VAL A C 1
ATOM 783 O O . VAL A 1 95 ? -10.191 1.648 -0.058 1.00 83.00 95 VAL A O 1
ATOM 786 N N . VAL A 1 96 ? -11.873 3.130 0.040 1.00 83.81 96 VAL A N 1
ATOM 787 C CA . VAL A 1 96 ? -12.585 2.616 -1.140 1.00 83.81 96 VAL A CA 1
ATOM 788 C C . VAL A 1 96 ? -11.820 2.928 -2.427 1.00 83.81 96 VAL A C 1
ATOM 790 O O . VAL A 1 96 ? -11.784 2.094 -3.328 1.00 83.81 96 VAL A O 1
ATOM 793 N N . LEU A 1 97 ? -11.216 4.115 -2.518 1.00 82.56 97 LEU A N 1
ATOM 794 C CA . LEU A 1 97 ? -10.449 4.533 -3.692 1.00 82.56 97 LEU A CA 1
ATOM 795 C C . LEU A 1 97 ? -9.035 3.937 -3.707 1.00 82.56 97 LEU A C 1
ATOM 797 O O . LEU A 1 97 ? -8.536 3.565 -4.760 1.00 82.56 97 LEU A O 1
ATOM 801 N N . PHE A 1 98 ? -8.412 3.819 -2.536 1.00 82.50 98 PHE A N 1
ATOM 802 C CA . PHE A 1 98 ? -7.065 3.293 -2.347 1.00 82.50 98 PHE A CA 1
ATOM 803 C C . PHE A 1 98 ? -7.075 2.202 -1.267 1.00 82.50 98 PHE A C 1
ATOM 805 O O . PHE A 1 98 ? -6.744 2.469 -0.102 1.00 82.50 98 PHE A O 1
ATOM 812 N N . PRO A 1 99 ? -7.388 0.945 -1.642 1.00 77.69 99 PRO A N 1
ATOM 813 C CA . PRO A 1 99 ? -7.427 -0.187 -0.714 1.00 77.69 99 PRO A CA 1
ATOM 814 C C . PRO A 1 99 ? -6.117 -0.378 0.057 1.00 77.69 99 PRO A C 1
ATOM 816 O O . PRO A 1 99 ? -6.116 -0.862 1.185 1.00 77.69 99 PRO A O 1
ATOM 819 N N . PHE A 1 100 ? -4.995 0.059 -0.516 1.00 75.62 100 PHE A N 1
ATOM 820 C CA . PHE A 1 100 ? -3.657 0.005 0.080 1.00 75.62 100 PHE A CA 1
ATOM 821 C C . PHE A 1 100 ? -3.533 0.790 1.384 1.00 75.62 100 PHE A C 1
ATOM 823 O O . PHE A 1 100 ? -2.814 0.380 2.297 1.00 75.62 100 PHE A O 1
ATOM 830 N N . VAL A 1 101 ? -4.285 1.886 1.521 1.00 79.25 101 VAL A N 1
ATOM 831 C CA . VAL A 1 101 ? -4.280 2.716 2.734 1.00 79.25 101 VAL A CA 1
ATOM 832 C C . VAL A 1 101 ? -4.811 1.930 3.941 1.00 79.25 101 VAL A C 1
ATOM 834 O O . VAL A 1 101 ? -4.487 2.253 5.087 1.00 79.25 101 VAL A O 1
ATOM 837 N N . ARG A 1 102 ? -5.551 0.833 3.707 1.00 79.50 102 ARG A N 1
ATOM 838 C CA . ARG A 1 102 ? -6.032 -0.089 4.747 1.00 79.50 102 ARG A CA 1
ATOM 839 C C . ARG A 1 102 ? -4.898 -0.650 5.611 1.00 79.50 102 ARG A C 1
ATOM 841 O O . ARG A 1 102 ? -5.133 -0.851 6.803 1.00 79.50 102 ARG A O 1
ATOM 848 N N . ILE A 1 103 ? -3.702 -0.866 5.050 1.00 75.12 103 ILE A N 1
ATOM 849 C CA . ILE A 1 103 ? -2.556 -1.496 5.736 1.00 75.12 103 ILE A CA 1
ATOM 850 C C . ILE A 1 103 ? -2.114 -0.679 6.961 1.00 75.12 103 ILE A C 1
ATOM 852 O O . ILE A 1 103 ? -1.742 -1.247 7.982 1.00 75.12 103 ILE A O 1
ATOM 856 N N . GLY A 1 104 ? -2.201 0.652 6.892 1.00 71.75 104 GLY A N 1
ATOM 857 C CA . GLY A 1 104 ? -1.793 1.551 7.977 1.00 71.75 104 GLY A CA 1
ATOM 858 C C . GLY A 1 104 ? -2.904 1.907 8.969 1.00 71.75 104 GLY A C 1
ATOM 859 O O . GLY A 1 104 ? -2.740 2.830 9.771 1.00 71.75 104 GLY A O 1
ATOM 860 N N . MET A 1 105 ? -4.068 1.257 8.897 1.00 75.38 105 MET A N 1
ATOM 861 C CA . MET A 1 105 ? -5.217 1.666 9.701 1.00 75.38 105 MET A CA 1
ATOM 862 C C . MET A 1 105 ? -5.141 1.198 11.154 1.00 75.38 105 MET A C 1
ATOM 864 O O . MET A 1 105 ? -4.672 0.112 11.487 1.00 75.38 105 MET A O 1
ATOM 868 N N . ARG A 1 106 ? -5.703 2.040 12.023 1.00 79.19 106 ARG A N 1
ATOM 869 C CA . ARG A 1 106 ? -5.849 1.789 13.461 1.00 79.19 106 ARG A CA 1
ATOM 870 C C . ARG A 1 106 ? -6.919 0.730 13.756 1.00 79.19 106 ARG A C 1
ATOM 872 O O . ARG A 1 106 ? -7.813 0.517 12.929 1.00 79.19 106 ARG A O 1
ATOM 879 N N . ALA A 1 107 ? -6.856 0.130 14.942 1.00 76.56 107 ALA A N 1
ATOM 880 C CA . ALA A 1 107 ? -7.857 -0.816 15.435 1.00 76.56 107 ALA A CA 1
ATOM 881 C C . ALA A 1 107 ? -9.256 -0.179 15.512 1.00 76.56 107 ALA A C 1
ATOM 883 O O . ALA A 1 107 ? -9.392 1.048 15.602 1.00 76.56 107 ALA A O 1
ATOM 884 N N . HIS A 1 108 ? -10.297 -1.009 15.455 1.00 70.81 108 HIS A N 1
ATOM 885 C CA . HIS A 1 108 ? -11.689 -0.576 15.588 1.00 70.81 108 HIS A CA 1
ATOM 886 C C . HIS A 1 108 ? -12.063 -0.311 17.046 1.00 70.81 108 HIS A C 1
ATOM 888 O O . HIS A 1 108 ? -12.789 0.642 17.327 1.00 70.81 108 HIS A O 1
ATOM 894 N N . ALA A 1 109 ? -11.574 -1.150 17.959 1.00 68.75 109 ALA A N 1
ATOM 895 C CA . ALA A 1 109 ? -11.818 -1.052 19.392 1.00 68.75 109 ALA A CA 1
ATOM 896 C C . ALA A 1 109 ? -10.934 0.011 20.059 1.00 68.75 109 ALA A C 1
ATOM 898 O O . ALA A 1 109 ? -11.397 0.748 20.925 1.00 68.75 109 ALA A O 1
ATOM 899 N N . ASP A 1 110 ? -9.672 0.108 19.635 1.00 71.19 110 ASP A N 1
ATOM 900 C CA . ASP A 1 110 ? -8.676 0.999 20.225 1.00 71.19 110 ASP A CA 1
ATOM 901 C C . ASP A 1 110 ? -7.953 1.800 19.139 1.00 71.19 110 ASP A C 1
ATOM 903 O O . ASP A 1 110 ? -7.017 1.335 18.482 1.00 71.19 110 ASP A O 1
ATOM 907 N N . SER A 1 111 ? -8.384 3.048 18.957 1.00 70.12 111 SER A N 1
ATOM 908 C CA . SER A 1 111 ? -7.780 3.941 17.966 1.00 70.12 111 SER A CA 1
ATOM 909 C C . SER A 1 111 ? -6.293 4.224 18.231 1.00 70.12 111 SER A C 1
ATOM 911 O O . SER A 1 111 ? -5.600 4.699 17.331 1.00 70.12 111 SER A O 1
ATOM 913 N N . GLY A 1 112 ? -5.776 3.921 19.425 1.00 75.50 112 GLY A N 1
ATOM 914 C CA . GLY A 1 112 ? -4.366 4.047 19.780 1.00 75.50 112 GLY A CA 1
ATOM 915 C C . GLY A 1 112 ? -3.476 2.931 19.238 1.00 75.50 112 GLY A C 1
ATOM 916 O O . GLY A 1 112 ? -2.259 3.076 19.298 1.00 75.50 112 GLY A O 1
ATOM 917 N N . LYS A 1 113 ? -4.036 1.851 18.680 1.00 81.38 113 LYS A N 1
ATOM 918 C CA . LYS A 1 113 ? -3.271 0.684 18.219 1.00 81.38 113 LYS A CA 1
ATOM 919 C C . LYS A 1 113 ? -3.317 0.532 16.706 1.00 81.38 113 LYS A C 1
ATOM 921 O O . LYS A 1 113 ? -4.343 0.781 16.077 1.00 81.38 113 LYS A O 1
ATOM 926 N N . ILE A 1 114 ? -2.205 0.109 16.119 1.00 84.00 114 ILE A N 1
ATOM 927 C CA . ILE A 1 114 ? -2.095 -0.296 14.714 1.00 84.00 114 ILE A CA 1
ATOM 928 C C . ILE A 1 114 ? -1.631 -1.742 14.653 1.00 84.00 114 ILE A C 1
ATOM 930 O O . ILE A 1 114 ? -0.854 -2.191 15.495 1.00 84.00 114 ILE A O 1
ATOM 934 N N . TRP A 1 115 ? -2.119 -2.478 13.665 1.00 82.62 115 TRP A N 1
ATOM 935 C CA . TRP A 1 115 ? -1.627 -3.820 13.412 1.00 82.62 115 TRP A CA 1
ATOM 936 C C . TRP A 1 115 ? -0.490 -3.747 12.399 1.00 82.62 115 TRP A C 1
ATOM 938 O O . TRP A 1 115 ? -0.650 -3.160 11.331 1.00 82.62 115 TRP A O 1
ATOM 948 N N . LEU A 1 116 ? 0.653 -4.336 12.738 1.00 81.12 116 LEU A N 1
ATOM 949 C CA . LEU A 1 116 ? 1.800 -4.445 11.849 1.00 81.12 116 LEU A CA 1
ATOM 950 C C . LEU A 1 116 ? 2.041 -5.913 11.481 1.00 81.12 116 LEU A C 1
ATOM 952 O O . LEU A 1 116 ? 2.012 -6.782 12.362 1.00 81.12 116 LEU A O 1
ATOM 956 N N . PRO A 1 117 ? 2.349 -6.213 10.207 1.00 76.94 117 PRO A N 1
ATOM 957 C CA . PRO A 1 117 ? 2.759 -7.555 9.822 1.00 76.94 117 PRO A CA 1
ATOM 958 C C . PRO A 1 117 ? 4.018 -7.948 10.609 1.00 76.94 117 PRO A C 1
ATOM 960 O O . PRO A 1 117 ? 4.912 -7.130 10.821 1.00 76.94 117 PRO A O 1
ATOM 963 N N . ARG A 1 118 ? 4.077 -9.203 11.077 1.00 77.88 118 ARG A N 1
ATOM 964 C CA . ARG A 1 118 ? 5.115 -9.781 11.968 1.00 77.88 118 ARG A CA 1
ATOM 965 C C . ARG A 1 118 ? 5.146 -9.262 13.415 1.00 77.88 118 ARG A C 1
ATOM 967 O O . ARG A 1 118 ? 5.448 -10.050 14.303 1.00 77.88 118 ARG A O 1
ATOM 974 N N . LEU A 1 119 ? 4.827 -7.992 13.666 1.00 79.12 119 LEU A N 1
ATOM 975 C CA . LEU A 1 119 ? 4.878 -7.369 15.004 1.00 79.12 119 LEU A CA 1
ATOM 976 C C . LEU A 1 119 ? 3.532 -7.405 15.753 1.00 79.12 119 LEU A C 1
ATOM 978 O O . LEU A 1 119 ? 3.498 -7.203 16.966 1.00 79.12 119 LEU A O 1
ATOM 982 N N . GLY A 1 120 ? 2.427 -7.668 15.051 1.00 83.25 120 GLY A N 1
ATOM 983 C CA . GLY A 1 120 ? 1.086 -7.736 15.628 1.00 83.25 120 GLY A CA 1
ATOM 984 C C . GLY A 1 120 ? 0.531 -6.364 16.014 1.00 83.25 120 GLY A C 1
ATOM 985 O O . GLY A 1 120 ? 0.881 -5.344 15.421 1.00 83.25 120 GLY A O 1
ATOM 986 N N . TRP A 1 121 ? -0.367 -6.341 16.998 1.00 82.69 121 TRP A N 1
ATOM 987 C CA . TRP A 1 121 ? -0.948 -5.106 17.522 1.00 82.69 121 TRP A CA 1
ATOM 988 C C . TRP A 1 121 ? 0.085 -4.324 18.336 1.00 82.69 121 TRP A C 1
ATOM 990 O O . TRP A 1 121 ? 0.554 -4.798 19.366 1.00 82.69 121 TRP A O 1
ATOM 1000 N N . GLN A 1 122 ? 0.416 -3.124 17.870 1.00 82.75 122 GLN A N 1
ATOM 1001 C CA . GLN A 1 122 ? 1.368 -2.215 18.499 1.00 82.75 122 GLN A CA 1
ATOM 1002 C C . GLN A 1 122 ? 0.684 -0.886 18.815 1.00 82.75 122 GLN A C 1
ATOM 1004 O O . GLN A 1 122 ? -0.175 -0.416 18.065 1.00 82.75 122 GLN A O 1
ATOM 1009 N N . GLU A 1 123 ? 1.064 -0.262 19.925 1.00 83.62 123 GLU A N 1
ATOM 1010 C CA . GLU A 1 123 ? 0.598 1.084 20.255 1.00 83.62 123 GLU A CA 1
ATOM 1011 C C . GLU A 1 123 ? 1.275 2.117 19.350 1.00 83.62 123 GLU A C 1
ATOM 1013 O O . GLU A 1 123 ? 2.464 2.023 19.037 1.00 83.62 123 GLU A O 1
ATOM 1018 N N . VAL A 1 124 ? 0.508 3.114 18.907 1.00 80.44 124 VAL A N 1
ATOM 1019 C CA . VAL A 1 124 ? 0.997 4.217 18.075 1.00 80.44 124 VAL A CA 1
ATOM 1020 C C . VAL A 1 124 ? 1.779 5.188 18.956 1.00 80.44 124 VAL A C 1
ATOM 1022 O O . VAL A 1 124 ? 1.314 6.279 19.280 1.00 80.44 124 VAL A O 1
ATOM 1025 N N . ASP A 1 125 ? 2.982 4.775 19.338 1.00 84.06 125 ASP A N 1
ATOM 1026 C CA . ASP A 1 125 ? 3.920 5.579 20.109 1.00 84.06 125 ASP A CA 1
ATOM 1027 C C . ASP A 1 125 ? 4.920 6.311 19.193 1.00 84.06 125 ASP A C 1
ATOM 1029 O O . ASP A 1 125 ? 5.207 5.913 18.056 1.00 84.06 125 ASP A O 1
ATOM 1033 N N . ARG A 1 126 ? 5.488 7.408 19.699 1.00 80.31 126 ARG A N 1
ATOM 1034 C CA . ARG A 1 126 ? 6.511 8.208 19.019 1.00 80.31 126 ARG A CA 1
ATOM 1035 C C . ARG A 1 126 ? 7.743 7.371 18.683 1.00 80.31 126 ARG A C 1
ATOM 1037 O O . ARG A 1 126 ? 8.326 7.574 17.620 1.00 80.31 126 ARG A O 1
ATOM 1044 N N . LYS A 1 127 ? 8.109 6.410 19.539 1.00 82.56 127 LYS A N 1
ATOM 1045 C CA . LYS A 1 127 ? 9.233 5.500 19.291 1.00 82.56 127 LYS A CA 1
ATOM 1046 C C . LYS A 1 127 ? 8.980 4.612 18.072 1.00 82.56 127 LYS A C 1
ATOM 1048 O O . LYS A 1 127 ? 9.831 4.559 17.190 1.00 82.56 127 LYS A O 1
ATOM 1053 N N . LEU A 1 128 ? 7.799 3.992 17.982 1.00 80.25 128 LEU A N 1
ATOM 1054 C CA . LEU A 1 128 ? 7.413 3.166 16.832 1.00 80.25 128 LEU A CA 1
ATOM 1055 C C . LEU A 1 128 ? 7.424 3.986 15.539 1.00 80.25 128 LEU A C 1
ATOM 1057 O O . LEU A 1 128 ? 7.986 3.547 14.536 1.00 80.25 128 LEU A O 1
ATOM 1061 N N . ARG A 1 129 ? 6.872 5.206 15.584 1.00 82.00 129 ARG A N 1
ATOM 1062 C CA . ARG A 1 129 ? 6.899 6.140 14.451 1.00 82.00 129 ARG A CA 1
ATOM 1063 C C . ARG A 1 129 ? 8.326 6.444 14.000 1.00 82.00 129 ARG A C 1
ATOM 1065 O O . ARG A 1 129 ? 8.607 6.297 12.821 1.00 82.00 129 ARG A O 1
ATOM 1072 N N . MET A 1 130 ? 9.215 6.824 14.918 1.00 82.38 130 MET A N 1
ATOM 1073 C CA . MET A 1 130 ? 10.613 7.131 14.590 1.00 82.38 130 MET A CA 1
ATOM 1074 C C . MET A 1 130 ? 11.353 5.919 14.024 1.00 82.38 130 MET A C 1
ATOM 1076 O O . MET A 1 130 ? 12.154 6.064 13.105 1.00 82.38 130 MET A O 1
ATOM 1080 N N . THR A 1 131 ? 11.098 4.720 14.552 1.00 82.69 131 THR A N 1
ATOM 1081 C CA . THR A 1 131 ? 11.706 3.492 14.033 1.00 82.69 131 THR A CA 1
ATOM 1082 C C . THR A 1 131 ? 11.223 3.188 12.619 1.00 82.69 131 THR A C 1
ATOM 1084 O O . THR A 1 131 ? 12.057 2.925 11.759 1.00 82.69 131 THR A O 1
ATOM 1087 N N . MET A 1 132 ? 9.914 3.269 12.357 1.00 81.50 132 MET A N 1
ATOM 1088 C CA . MET A 1 132 ? 9.365 3.062 11.013 1.00 81.50 132 MET A CA 1
ATOM 1089 C C . MET A 1 132 ? 9.869 4.130 10.040 1.00 81.50 132 MET A C 1
ATOM 1091 O O . MET A 1 132 ? 10.338 3.801 8.958 1.00 81.50 132 MET A O 1
ATOM 1095 N N . GLU A 1 133 ? 9.847 5.400 10.443 1.00 83.25 133 GLU A N 1
ATOM 1096 C CA . GLU A 1 133 ? 10.344 6.513 9.633 1.00 83.25 133 GLU A CA 1
ATOM 1097 C C . GLU A 1 133 ? 11.825 6.336 9.297 1.00 83.25 133 GLU A C 1
ATOM 1099 O O . GLU A 1 133 ? 12.209 6.452 8.142 1.00 83.25 133 GLU A O 1
ATOM 1104 N N . ARG A 1 134 ? 12.668 5.963 10.264 1.00 83.06 134 ARG A N 1
ATOM 1105 C CA . ARG A 1 134 ? 14.085 5.701 9.995 1.0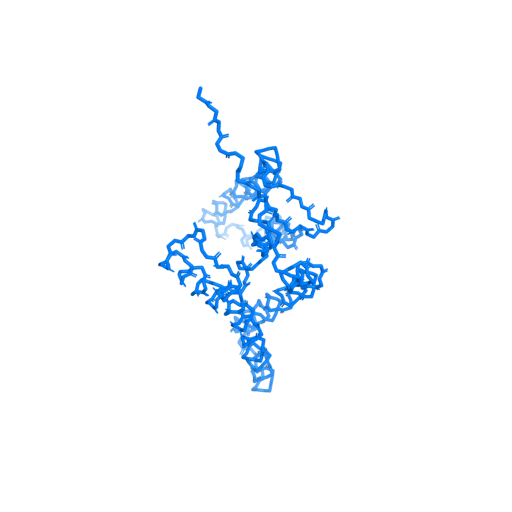0 83.06 134 ARG A CA 1
ATOM 1106 C C . ARG A 1 134 ? 14.286 4.487 9.087 1.00 83.06 134 ARG A C 1
ATOM 1108 O O . ARG A 1 134 ? 15.171 4.521 8.238 1.00 83.06 134 ARG A O 1
ATOM 1115 N N . PHE A 1 135 ? 13.489 3.436 9.269 1.00 81.94 135 PHE A N 1
ATOM 1116 C CA . PHE A 1 135 ? 13.576 2.218 8.469 1.00 81.94 135 PHE A CA 1
ATOM 1117 C C . PHE A 1 135 ? 13.168 2.448 7.010 1.00 81.94 135 PHE A C 1
ATOM 1119 O O . PHE A 1 135 ? 13.810 1.896 6.131 1.00 81.94 135 PHE A O 1
ATOM 1126 N N . PHE A 1 136 ? 12.161 3.285 6.742 1.00 78.50 136 PHE A N 1
ATOM 1127 C CA . PHE A 1 136 ? 11.707 3.568 5.376 1.00 78.50 136 PHE A CA 1
ATOM 1128 C C . PHE A 1 136 ? 12.440 4.746 4.721 1.00 78.50 136 PHE A C 1
ATOM 1130 O O . PHE A 1 136 ? 12.811 4.666 3.553 1.00 78.50 136 PHE A O 1
ATOM 1137 N N . SER A 1 137 ? 12.694 5.832 5.454 1.00 82.12 137 SER A N 1
ATOM 1138 C CA . SER A 1 137 ? 13.263 7.055 4.877 1.00 82.12 137 SER A CA 1
ATOM 1139 C C . SER A 1 137 ? 14.748 6.927 4.551 1.00 82.12 137 SER A C 1
ATOM 1141 O O . SER A 1 137 ? 15.193 7.499 3.563 1.00 82.12 137 SER A O 1
ATOM 1143 N N . VAL A 1 138 ? 15.534 6.193 5.350 1.00 83.00 138 VAL A N 1
ATOM 1144 C CA . VAL A 1 138 ? 16.981 6.067 5.093 1.00 83.00 138 VAL A CA 1
ATOM 1145 C C . VAL A 1 138 ? 17.259 5.297 3.796 1.00 83.00 138 VAL A C 1
ATOM 1147 O O . VAL A 1 138 ? 17.989 5.838 2.964 1.00 83.00 138 VAL A O 1
ATOM 1150 N N . PRO A 1 139 ? 16.673 4.105 3.560 1.00 80.62 139 PRO A N 1
ATOM 1151 C CA . PRO A 1 139 ? 16.809 3.429 2.274 1.00 80.62 139 PRO A CA 1
ATOM 1152 C C . PRO A 1 139 ? 16.277 4.284 1.124 1.00 80.62 139 PRO A C 1
ATOM 1154 O O . PRO A 1 139 ? 16.966 4.441 0.125 1.00 80.62 139 PRO A O 1
ATOM 1157 N N . LEU A 1 140 ? 15.111 4.921 1.288 1.00 85.19 140 LEU A N 1
ATOM 1158 C CA . LEU A 1 140 ? 14.518 5.755 0.240 1.00 85.19 140 LEU A CA 1
ATOM 1159 C C . LEU A 1 140 ? 15.436 6.910 -0.185 1.00 85.19 140 LEU A C 1
ATOM 1161 O O . LEU A 1 140 ? 15.638 7.123 -1.378 1.00 85.19 140 LEU A O 1
ATOM 1165 N N . ILE A 1 141 ? 16.013 7.640 0.775 1.00 86.00 141 ILE A N 1
ATOM 1166 C CA . ILE A 1 141 ? 16.946 8.741 0.492 1.00 86.00 141 ILE A CA 1
ATOM 1167 C C . ILE A 1 141 ? 18.206 8.209 -0.190 1.00 86.00 141 ILE A C 1
ATOM 1169 O O . ILE A 1 141 ? 18.683 8.822 -1.143 1.00 86.00 141 ILE A O 1
ATOM 1173 N N . LEU A 1 142 ? 18.735 7.073 0.271 1.00 84.75 142 LEU A N 1
ATOM 1174 C CA . LEU A 1 142 ? 19.910 6.453 -0.334 1.00 84.75 142 LEU A CA 1
ATOM 1175 C C . LEU A 1 142 ? 19.645 6.069 -1.798 1.00 84.75 142 LEU A C 1
ATOM 1177 O O . LEU A 1 142 ? 20.455 6.397 -2.662 1.00 84.75 142 LEU A O 1
ATOM 1181 N N . PHE A 1 143 ? 18.499 5.445 -2.093 1.00 82.75 143 PHE A N 1
ATOM 1182 C CA . PHE A 1 143 ? 18.116 5.086 -3.461 1.00 82.75 143 PHE A CA 1
ATOM 1183 C C . PHE A 1 143 ? 17.861 6.311 -4.332 1.00 82.75 143 PHE A C 1
ATOM 1185 O O . PHE A 1 143 ? 18.364 6.368 -5.450 1.00 82.75 143 PHE A O 1
ATOM 1192 N N . ALA A 1 144 ? 17.159 7.324 -3.820 1.00 84.38 144 ALA A N 1
ATOM 1193 C CA . ALA A 1 144 ? 16.941 8.574 -4.546 1.00 84.38 144 ALA A CA 1
ATOM 1194 C C . ALA A 1 144 ? 18.270 9.270 -4.890 1.00 84.38 144 ALA A C 1
ATOM 1196 O O . ALA A 1 144 ? 18.446 9.768 -6.003 1.00 84.38 144 ALA A O 1
ATOM 1197 N N . LEU A 1 145 ? 19.233 9.254 -3.960 1.00 87.56 145 LEU A N 1
ATOM 1198 C CA . LEU A 1 145 ? 20.568 9.796 -4.187 1.00 87.56 145 LEU A CA 1
ATOM 1199 C C . LEU A 1 145 ? 21.387 8.943 -5.163 1.00 87.56 145 LEU A C 1
ATOM 1201 O O . LEU A 1 145 ? 22.213 9.506 -5.864 1.00 87.56 145 LEU A O 1
ATOM 1205 N N . MET A 1 146 ? 21.171 7.625 -5.229 1.00 82.56 146 MET A N 1
ATOM 1206 C CA . MET A 1 146 ? 21.814 6.731 -6.206 1.00 82.56 146 MET A CA 1
ATOM 1207 C C . MET A 1 146 ? 21.231 6.859 -7.617 1.00 82.56 146 MET A C 1
ATOM 1209 O O . MET A 1 146 ? 21.970 6.744 -8.589 1.00 82.56 146 MET A O 1
ATOM 1213 N N . VAL A 1 147 ? 19.931 7.124 -7.742 1.00 83.44 147 VAL A N 1
ATOM 1214 C CA . VAL A 1 147 ? 19.266 7.347 -9.037 1.00 83.44 147 VAL A CA 1
ATOM 1215 C C . VAL A 1 147 ? 19.782 8.618 -9.714 1.00 83.44 147 VAL A C 1
ATOM 1217 O O . VAL A 1 147 ? 20.009 8.633 -10.919 1.00 83.44 147 VAL A O 1
ATOM 1220 N N . LEU A 1 148 ? 20.006 9.681 -8.940 1.00 84.75 148 LEU A N 1
ATOM 1221 C CA . LEU A 1 148 ? 20.438 10.988 -9.441 1.00 84.75 148 LEU A CA 1
ATOM 1222 C C . LEU A 1 148 ? 21.733 10.957 -10.290 1.00 84.75 148 LEU A C 1
ATOM 1224 O O . LEU A 1 148 ? 21.713 11.482 -11.404 1.00 84.75 148 LEU A O 1
ATOM 1228 N N . PRO A 1 149 ? 22.850 10.350 -9.840 1.00 80.50 149 PRO A N 1
ATOM 1229 C CA . PRO A 1 149 ? 24.060 10.241 -10.643 1.00 80.50 149 PRO A CA 1
ATOM 1230 C C . PRO A 1 149 ? 23.871 9.314 -11.843 1.00 80.50 149 PRO A C 1
ATOM 1232 O O . PRO A 1 149 ? 24.443 9.597 -12.888 1.00 80.50 149 PRO A O 1
ATOM 1235 N N . ILE A 1 150 ? 23.061 8.256 -11.733 1.00 79.12 150 ILE A N 1
ATOM 1236 C CA . ILE A 1 150 ? 22.774 7.353 -12.858 1.00 79.12 150 ILE A CA 1
ATOM 1237 C C . ILE A 1 150 ? 22.070 8.113 -13.982 1.00 79.12 150 ILE A C 1
ATOM 1239 O O . ILE A 1 150 ? 22.563 8.114 -15.106 1.00 79.12 150 ILE A O 1
ATOM 1243 N N . LEU A 1 151 ? 20.994 8.837 -13.659 1.00 78.31 151 LEU A N 1
ATOM 1244 C CA . LEU A 1 151 ? 20.276 9.672 -14.624 1.00 78.31 151 LEU A CA 1
ATOM 1245 C C . LEU A 1 151 ? 21.166 10.776 -15.201 1.00 78.31 151 LEU A C 1
ATOM 1247 O O . LEU A 1 151 ? 21.076 11.088 -16.383 1.00 78.31 151 LEU A O 1
ATOM 1251 N N . GLY A 1 152 ? 22.047 11.360 -14.383 1.00 82.75 152 GLY A N 1
ATOM 1252 C CA . GLY A 1 152 ? 23.028 12.332 -14.858 1.00 82.75 152 GLY A CA 1
ATOM 1253 C C . GLY A 1 152 ? 23.981 11.732 -15.895 1.00 82.75 152 GLY A C 1
ATOM 1254 O O . GLY A 1 152 ? 24.197 12.326 -16.948 1.00 82.75 152 GLY A O 1
ATOM 1255 N N . PHE A 1 153 ? 24.527 10.545 -15.629 1.00 79.12 153 PHE A N 1
ATOM 1256 C CA . PHE A 1 153 ? 25.403 9.857 -16.577 1.00 79.12 153 PHE A CA 1
ATOM 1257 C C . PHE A 1 153 ? 24.678 9.450 -17.860 1.00 79.12 153 PHE A C 1
ATOM 1259 O O . PHE A 1 153 ? 25.244 9.619 -18.937 1.00 79.12 153 PHE A O 1
ATOM 1266 N N . GLU A 1 154 ? 23.444 8.960 -17.757 1.00 75.69 154 GLU A N 1
ATOM 1267 C CA . GLU A 1 154 ? 22.623 8.614 -18.918 1.00 75.69 154 GLU A CA 1
ATOM 1268 C C . GLU A 1 154 ? 22.365 9.849 -19.790 1.00 75.69 154 GLU A C 1
ATOM 1270 O O . GLU A 1 154 ? 22.717 9.844 -20.963 1.00 75.69 154 GLU A O 1
ATOM 1275 N N . TYR A 1 155 ? 21.895 10.951 -19.197 1.00 78.31 155 TYR A N 1
ATOM 1276 C CA . TYR A 1 155 ? 21.513 12.167 -19.921 1.00 78.31 155 TYR A CA 1
ATOM 1277 C C . TYR A 1 155 ? 22.682 12.897 -20.605 1.00 78.31 155 TYR A C 1
ATOM 1279 O O . TYR A 1 155 ? 22.522 13.440 -21.696 1.00 78.31 155 TYR A O 1
ATOM 1287 N N . PHE A 1 156 ? 23.867 12.956 -19.983 1.00 79.19 156 PHE A N 1
ATOM 1288 C CA . PHE A 1 156 ? 25.009 13.694 -20.547 1.00 79.19 156 PHE A CA 1
ATOM 1289 C C . PHE A 1 156 ? 25.855 12.880 -21.540 1.00 79.19 156 PHE A C 1
ATOM 1291 O O . PHE A 1 156 ? 26.600 13.476 -22.318 1.00 79.19 156 PHE A O 1
ATOM 1298 N N . TRP A 1 157 ? 25.769 11.544 -21.519 1.00 75.06 157 TRP A N 1
ATOM 1299 C CA . TRP A 1 157 ? 26.683 10.657 -22.251 1.00 75.06 157 TRP A CA 1
ATOM 1300 C C . TRP A 1 157 ? 25.992 9.572 -23.089 1.00 75.06 157 TRP A C 1
ATOM 1302 O O . TRP A 1 157 ? 26.627 8.562 -23.401 1.00 75.06 157 TRP A O 1
ATOM 1312 N N . GLU A 1 158 ? 24.742 9.782 -23.517 1.00 62.75 158 GLU A N 1
ATOM 1313 C CA . GLU A 1 158 ? 23.966 8.814 -24.318 1.00 62.75 158 GLU A CA 1
ATOM 1314 C C . GLU A 1 158 ? 24.785 8.190 -25.472 1.00 62.75 158 GLU A C 1
ATOM 1316 O O . GLU A 1 158 ? 24.872 6.966 -25.589 1.00 62.75 158 GLU A O 1
ATOM 1321 N N . GLU A 1 159 ? 25.497 8.997 -26.270 1.00 61.91 159 GLU A N 1
ATOM 1322 C CA . GLU A 1 159 ? 26.279 8.505 -27.420 1.00 61.91 159 GLU A CA 1
ATOM 1323 C C . GLU A 1 159 ? 27.492 7.629 -27.039 1.00 61.91 159 GLU A C 1
ATOM 1325 O O . GLU A 1 159 ? 27.887 6.743 -27.800 1.00 61.91 159 GLU A O 1
ATOM 1330 N N . GLN A 1 160 ? 28.088 7.840 -25.860 1.00 58.47 160 GLN A N 1
ATOM 1331 C CA . GLN A 1 160 ? 29.277 7.104 -25.398 1.00 58.47 160 GLN A CA 1
ATOM 1332 C C . GLN A 1 160 ? 28.907 5.870 -24.566 1.00 58.47 160 GLN A C 1
ATOM 1334 O O . GLN A 1 160 ? 29.611 4.859 -24.623 1.00 58.47 160 GLN A O 1
ATOM 1339 N N . VAL A 1 161 ? 27.766 5.890 -23.870 1.00 56.72 161 VAL A N 1
ATOM 1340 C CA . VAL A 1 161 ? 27.218 4.719 -23.161 1.00 56.72 161 VAL A CA 1
ATOM 1341 C C . VAL A 1 161 ? 26.876 3.594 -24.144 1.00 56.72 161 VAL A C 1
ATOM 1343 O O . VAL A 1 161 ? 27.120 2.423 -23.847 1.00 56.72 161 VAL A O 1
ATOM 1346 N N . HIS A 1 162 ? 26.416 3.926 -25.355 1.00 56.94 162 HIS A N 1
ATOM 1347 C CA . HIS A 1 162 ? 26.159 2.934 -26.404 1.00 56.94 162 HIS A CA 1
ATOM 1348 C C . HIS A 1 162 ? 27.427 2.335 -27.038 1.00 56.94 162 HIS A C 1
ATOM 1350 O O . HIS A 1 162 ? 27.358 1.236 -27.592 1.00 56.94 162 HIS A O 1
ATOM 1356 N N . GLN A 1 163 ? 28.582 3.004 -26.938 1.00 61.50 163 GLN A N 1
ATOM 1357 C CA . GLN A 1 163 ? 29.851 2.506 -27.485 1.00 61.50 163 GLN A CA 1
ATOM 1358 C C . GLN A 1 163 ? 30.618 1.584 -26.526 1.00 61.50 163 GLN A C 1
ATOM 1360 O O . GLN A 1 163 ? 31.341 0.698 -26.985 1.00 61.50 163 GLN A O 1
ATOM 1365 N N . TYR A 1 164 ? 30.463 1.746 -25.207 1.00 68.50 164 TYR A N 1
ATOM 1366 C CA . TYR A 1 164 ? 31.214 0.974 -24.212 1.00 68.50 164 TYR A CA 1
ATOM 1367 C C . TYR A 1 164 ? 30.320 -0.004 -23.444 1.00 68.50 164 TYR A C 1
ATOM 1369 O O . TYR A 1 164 ? 29.610 0.365 -22.510 1.00 68.50 164 TYR A O 1
ATOM 1377 N N . PHE A 1 165 ? 30.445 -1.293 -23.780 1.00 74.25 165 PHE A N 1
ATOM 1378 C CA . PHE A 1 165 ? 29.713 -2.402 -23.152 1.00 74.25 165 PHE A CA 1
ATOM 1379 C C . PHE A 1 165 ? 29.736 -2.368 -21.612 1.00 74.25 165 PHE A C 1
ATOM 1381 O O . PHE A 1 165 ? 28.707 -2.570 -20.973 1.00 74.25 165 PHE A O 1
ATOM 1388 N N . TRP A 1 166 ? 30.890 -2.069 -21.006 1.00 76.06 166 TRP A N 1
ATOM 1389 C CA . TRP A 1 166 ? 31.047 -2.031 -19.547 1.00 76.06 166 TRP A CA 1
ATOM 1390 C C . TRP A 1 166 ? 30.270 -0.899 -18.871 1.00 76.06 166 TRP A C 1
ATOM 1392 O O . TRP A 1 166 ? 29.804 -1.069 -17.743 1.00 76.06 166 TRP A O 1
ATOM 1402 N N . LEU A 1 167 ? 30.116 0.240 -19.550 1.00 72.19 167 LEU A N 1
ATOM 1403 C CA . LEU A 1 167 ? 29.393 1.387 -19.008 1.00 72.19 167 LEU A CA 1
ATOM 1404 C C . LEU A 1 167 ? 27.892 1.086 -18.976 1.00 72.19 167 LEU A C 1
ATOM 1406 O O . LEU A 1 167 ? 27.261 1.242 -17.933 1.00 72.19 167 LEU A O 1
ATOM 1410 N N . LYS A 1 168 ? 27.367 0.519 -20.072 1.00 74.75 168 LYS A N 1
ATOM 1411 C CA . LYS A 1 168 ? 25.993 0.011 -20.149 1.00 74.75 168 LYS A CA 1
ATOM 1412 C C . LYS A 1 168 ? 25.718 -1.075 -19.103 1.00 74.75 168 LYS A C 1
ATOM 1414 O O . LYS A 1 168 ? 24.751 -0.969 -18.362 1.00 74.75 168 LYS A O 1
ATOM 1419 N N . LEU A 1 169 ? 26.597 -2.074 -18.983 1.00 79.06 169 LEU A N 1
ATOM 1420 C CA . LEU A 1 169 ? 26.436 -3.162 -18.012 1.00 79.06 169 LEU A CA 1
ATOM 1421 C C . LEU A 1 169 ? 26.385 -2.644 -16.565 1.00 79.06 169 LEU A C 1
ATOM 1423 O O . LEU A 1 169 ? 25.596 -3.127 -15.759 1.00 79.06 169 LEU A O 1
ATOM 1427 N N . THR A 1 170 ? 27.213 -1.651 -16.232 1.00 80.50 170 THR A N 1
ATOM 1428 C CA . THR A 1 170 ? 27.223 -1.050 -14.890 1.00 80.50 170 THR A CA 1
ATOM 1429 C C . THR A 1 170 ? 25.937 -0.270 -14.624 1.00 80.50 170 THR A C 1
ATOM 1431 O O . THR A 1 170 ? 25.386 -0.375 -13.528 1.00 80.50 170 THR A O 1
ATOM 1434 N N . LEU A 1 171 ? 25.432 0.463 -15.624 1.00 77.00 171 LEU A N 1
ATOM 1435 C CA . LEU A 1 171 ? 24.159 1.179 -15.538 1.00 77.00 171 LEU A CA 1
ATOM 1436 C C . LEU A 1 171 ? 22.973 0.220 -15.354 1.00 77.00 171 LEU A C 1
ATOM 1438 O O . LEU A 1 171 ? 22.131 0.452 -14.486 1.00 77.00 171 LEU A O 1
ATOM 1442 N N . ASP A 1 172 ? 22.946 -0.876 -16.116 1.00 79.19 172 ASP A N 1
ATOM 1443 C CA . ASP A 1 172 ? 21.903 -1.905 -16.043 1.00 79.19 172 ASP A CA 1
ATOM 1444 C C . ASP A 1 172 ? 21.915 -2.606 -14.674 1.00 79.19 172 ASP A C 1
ATOM 1446 O O . ASP A 1 172 ? 20.867 -2.773 -14.046 1.00 79.19 172 ASP A O 1
ATOM 1450 N N . ILE A 1 173 ? 23.098 -2.963 -14.155 1.00 82.44 173 ILE A N 1
ATOM 1451 C CA . ILE A 1 173 ? 23.243 -3.568 -12.820 1.00 82.44 173 ILE A CA 1
ATOM 1452 C C . ILE A 1 173 ? 22.815 -2.586 -11.726 1.00 82.44 173 ILE A C 1
ATOM 1454 O O . ILE A 1 173 ? 22.091 -2.972 -10.808 1.00 82.44 173 ILE A O 1
ATOM 1458 N N . ALA A 1 174 ? 23.243 -1.324 -11.805 1.00 79.38 174 ALA A N 1
ATOM 1459 C CA . ALA A 1 174 ? 22.894 -0.313 -10.813 1.00 79.38 174 ALA A CA 1
ATOM 1460 C C . ALA A 1 174 ? 21.384 -0.029 -10.808 1.00 79.38 174 ALA A C 1
ATOM 1462 O O . ALA A 1 174 ? 20.768 -0.015 -9.742 1.00 79.38 174 ALA A O 1
ATOM 1463 N N . SER A 1 175 ? 20.773 0.102 -11.988 1.00 77.69 175 SER A N 1
ATOM 1464 C CA . SER A 1 175 ? 19.324 0.269 -12.137 1.00 77.69 175 SER A CA 1
ATOM 1465 C C . SER A 1 175 ? 18.563 -0.954 -11.628 1.00 77.69 175 SER A C 1
ATOM 1467 O O . SER A 1 175 ? 17.607 -0.810 -10.868 1.00 77.69 175 SER A O 1
ATOM 1469 N N . SER A 1 176 ? 19.015 -2.170 -11.953 1.00 79.75 176 SER A N 1
ATOM 1470 C CA . SER A 1 176 ? 18.407 -3.405 -11.449 1.00 79.75 176 SER A CA 1
ATOM 1471 C C . SER A 1 176 ? 18.518 -3.537 -9.926 1.00 79.75 176 SER A C 1
ATOM 1473 O O . SER A 1 176 ? 17.556 -3.965 -9.292 1.00 79.75 176 SER A O 1
ATOM 1475 N N . LEU A 1 177 ? 19.641 -3.133 -9.320 1.00 79.88 177 LEU A N 1
ATOM 1476 C CA . LEU A 1 177 ? 19.814 -3.114 -7.862 1.00 79.88 177 LEU A CA 1
ATOM 1477 C C . LEU A 1 177 ? 18.854 -2.133 -7.186 1.00 79.88 177 LEU A C 1
ATOM 1479 O O . LEU A 1 177 ? 18.284 -2.463 -6.148 1.00 79.88 177 LEU A O 1
ATOM 1483 N N . ILE A 1 178 ? 18.652 -0.955 -7.779 1.00 78.19 178 ILE A N 1
ATOM 1484 C CA . ILE A 1 178 ? 17.695 0.040 -7.282 1.00 78.19 178 ILE A CA 1
ATOM 1485 C C . ILE A 1 178 ? 16.271 -0.518 -7.342 1.00 78.19 178 ILE A C 1
ATOM 1487 O O . ILE A 1 178 ? 15.560 -0.489 -6.339 1.00 78.19 178 ILE A O 1
ATOM 1491 N N . TRP A 1 179 ? 15.867 -1.089 -8.480 1.00 75.69 179 TRP A N 1
ATOM 1492 C CA . TRP A 1 179 ? 14.543 -1.700 -8.631 1.00 75.69 179 TRP A CA 1
ATOM 1493 C C . TRP A 1 179 ? 14.330 -2.892 -7.696 1.00 75.69 179 TRP A C 1
ATOM 1495 O O . TRP A 1 179 ? 13.279 -2.997 -7.066 1.00 75.69 179 TRP A O 1
ATOM 1505 N N . MET A 1 180 ? 15.333 -3.758 -7.538 1.00 74.00 180 MET A N 1
ATOM 1506 C CA . MET A 1 180 ? 15.275 -4.873 -6.592 1.00 74.00 180 MET A CA 1
ATOM 1507 C C . MET A 1 180 ? 15.116 -4.378 -5.154 1.00 74.00 180 MET A C 1
ATOM 1509 O O . MET A 1 180 ? 14.387 -4.982 -4.375 1.00 74.00 180 MET A O 1
ATOM 1513 N N . ALA A 1 181 ? 15.753 -3.265 -4.800 1.00 71.00 181 ALA A N 1
ATOM 1514 C CA . ALA A 1 181 ? 15.628 -2.709 -3.467 1.00 71.00 181 ALA A CA 1
ATOM 1515 C C . ALA A 1 181 ? 14.295 -1.988 -3.207 1.00 71.00 181 ALA A C 1
ATOM 1517 O O . ALA A 1 181 ? 13.884 -1.901 -2.056 1.00 71.00 181 ALA A O 1
ATOM 1518 N N . PHE A 1 182 ? 13.592 -1.518 -4.243 1.00 66.69 182 PHE A N 1
ATOM 1519 C CA . PHE A 1 182 ? 12.193 -1.091 -4.108 1.00 66.69 182 PHE A CA 1
ATOM 1520 C C . PHE A 1 182 ? 11.222 -2.267 -3.939 1.00 66.69 182 PHE A C 1
ATOM 1522 O O . PHE A 1 182 ? 10.128 -2.082 -3.408 1.00 66.69 182 PHE A O 1
ATOM 1529 N N . ALA A 1 183 ? 11.602 -3.465 -4.388 1.00 67.31 183 ALA A N 1
ATOM 1530 C CA . ALA A 1 183 ? 10.761 -4.654 -4.315 1.00 67.31 183 ALA A CA 1
ATOM 1531 C C . ALA A 1 183 ? 10.858 -5.421 -2.978 1.00 67.31 183 ALA A C 1
ATOM 1533 O O . ALA A 1 183 ? 9.980 -6.240 -2.699 1.00 67.31 183 ALA A O 1
ATOM 1534 N N . ILE A 1 184 ? 11.908 -5.191 -2.175 1.00 58.12 184 ILE A N 1
ATOM 1535 C CA . ILE A 1 184 ? 12.212 -5.912 -0.918 1.00 58.12 184 ILE A CA 1
ATOM 1536 C C . ILE A 1 184 ? 11.914 -5.035 0.299 1.00 58.12 184 ILE A C 1
ATOM 1538 O O . ILE A 1 184 ? 11.290 -5.561 1.253 1.00 58.12 184 ILE A O 1
#

Foldseek 3Di:
DDDPPPPQPQQPPVLVVCLVPPLVVLVVLLVVLVVLVVVQVVVVVVVDDDPVSNVVSVVSNVVSLVVQLVVLVVLLVRQPDDDDNVVSVVVSVCCSVRVNVVQAAAGSRDRQWHQHVPVGIDGPDPVVVVVVCCVPVVLVVVLVVLVVVLVVCCVPQVPPCVVDPVSVVVSVVSVVVSVVSVVD

Secondary structure (DSSP, 8-state):
-PPP-----PPPHHHHHHHHHSHHHHHHHHHHHHHHHHHHHHHHHHS---HHHHHHHHHHHHHHHHHHHHHHHHHHHHS-SSS-HHHHHHHHHHHHH-GGGGGGPBPSS-TTEEEETTTEEEE--HHHHHHHHHHHHHHHHHHHHHHHHHHHHHHHHHHHHTT-HHHHHHHHHHHHHHHHHHH-

Radius of gyration: 22.66 Å; chains: 1; bounding box: 52×33×66 Å